Protein AF-A0A969I7B4-F1 (afdb_monomer)

Foldseek 3Di:
DDDDDDDPDPDPVRVVLVVVLVVVLVVCCVVQPPNPDDDDDDLCCLQCVVVVVVSCVVVVHADAEEAEAEQLVQQLVVCCVPPVDDSQVSLLVSLVSLLSNLVSPLPGQYAYDYPLCCLVPVPVLVVVGCVSSVHDDPDDCVRCVVVSVVVSDPVVRPDDDDLVRLVPDPVRDPLSNLLSVLSVVCNVPVPPPVSVVSSVVSVVVCVVCVVVCVVVVVVVVVVVVVVVVVVVVVVVVVVVVVVVVVVVVVVVVVVVVVVVVVVVVVVVVVVVVVVVVVVVVVVVVVVVVVVVVVVVVVVVVVVVVVVVVVVVVVPDDDDDDDDDDDDDDDD

pLDDT: mean 85.65, std 17.13, range [31.3, 98.69]

Secondary structure (DSSP, 8-state):
-----------HHHHHHHHHHHHHHHHHHHHSTT-SS-----TTHHHHHHHHHHHHHHTT----EEEEE--HHHHHHHHHHHH---HHHHHHHHHHHHHHHHHHHTTSSEEEEEHHHHHHHHHHHHHHHHHHTTPPPSS-HHHHHHHHHHHS-GGG-S----HHHHHT-TTS-HHHHHHHHHHHHHHH-TT-HHHHHHHHHHHHHHHHHHHHHHHHHHHHHHHHHHHHHHHHHHHHHHHHHHHHHHHHHHHHHHHHHHHHHHHHHHHHHHHHHHHHHHHHHHHHHHHHHHHHHHHHHHHHHHHHHHHHHHHHHTT----------------

Solvent-accessible surface area (backbone atoms only — not comparable to full-atom values): 19298 Å² total; per-residue (Å²): 142,81,87,84,79,85,85,91,75,71,52,79,66,49,57,52,50,56,51,52,53,49,55,52,50,54,46,50,53,70,77,46,66,93,55,93,74,85,86,89,84,59,95,63,46,37,74,40,41,70,60,51,60,48,55,36,48,78,71,72,44,85,79,64,44,75,48,78,42,66,59,64,66,37,52,25,53,57,41,28,74,72,70,69,44,57,51,69,60,44,46,52,50,52,41,52,42,51,49,38,33,54,64,68,38,70,94,47,44,42,28,50,44,49,50,68,50,46,72,74,50,39,64,68,52,51,52,55,34,25,62,53,37,71,46,80,72,94,60,59,67,79,82,43,41,65,64,49,55,69,64,66,46,73,79,81,52,87,56,81,71,50,74,66,57,56,71,69,41,82,90,51,59,67,65,47,50,50,42,53,50,27,52,54,48,34,44,75,39,81,82,41,62,68,35,50,51,52,44,50,54,47,46,53,54,48,61,68,49,42,62,64,52,50,54,55,50,48,52,52,52,52,49,52,50,50,52,51,52,51,52,51,50,51,51,52,52,50,54,53,49,51,56,51,49,54,53,51,53,53,51,52,53,53,51,51,54,52,51,53,53,50,52,52,51,52,51,52,50,51,54,55,48,51,54,51,49,54,52,49,51,50,48,52,53,51,51,51,50,50,55,49,52,51,52,52,49,52,52,50,53,51,51,50,52,49,52,53,52,52,56,56,67,74,67,70,83,90,83,84,90,86,90,82,87,90,83,83,91,82,134

Mean predicted aligned error: 13.93 Å

Sequence (331 aa):
MERLAESRHGGPACSRAHGFTRELSDLIDADYPESSLFVLKEPRLCRLVPFYAQLLREKGIEARYLLAIRNPLAVIHSLSDRDGIWPGRVALLWLRHALDSEYATRNASRAIVSFEQVLHDWRPVMQRAGARISLRWPRPFDDAAADITAFLTGEMQHFAPSRRELAARDDVPAWVRQAYRALLDLEINPDDDAAIATLDAIRGAFDAASPMFADALQREVDTRRAELAAARADVAAKATRIKQLDVDVAGLGSEIAKRDASIGGLKAEIAARDEKLAFGEGTIKGLTAQVTAQREEIAHLAAELTRMRDGLSGTAPNYAQTSRAVAADGT

Radius of gyration: 59.22 Å; Cα contacts (8 Å, |Δi|>4): 173; chains: 1; bounding box: 135×62×171 Å

Structure (mmCIF, N/CA/C/O backbone):
data_AF-A0A969I7B4-F1
#
_entry.id   AF-A0A969I7B4-F1
#
loop_
_atom_site.group_PDB
_atom_site.id
_atom_site.type_symbol
_atom_site.label_atom_id
_atom_site.label_alt_id
_atom_site.label_comp_id
_atom_site.label_asym_id
_atom_site.label_entity_id
_atom_site.label_seq_id
_atom_site.pdbx_PDB_ins_code
_atom_site.Cartn_x
_atom_site.Cartn_y
_atom_site.Cartn_z
_atom_site.occupancy
_atom_site.B_iso_or_equiv
_atom_site.auth_seq_id
_atom_site.auth_comp_id
_atom_site.auth_asym_id
_atom_site.auth_atom_id
_atom_site.pdbx_PDB_model_num
ATOM 1 N N . MET A 1 1 ? -28.709 -25.168 -43.468 1.00 34.69 1 MET A N 1
ATOM 2 C CA . MET A 1 1 ? -29.033 -26.378 -42.686 1.00 34.69 1 MET A CA 1
ATOM 3 C C . MET A 1 1 ? -27.686 -27.039 -42.474 1.00 34.69 1 MET A C 1
ATOM 5 O O . MET A 1 1 ? -27.143 -27.536 -43.437 1.00 34.69 1 MET A O 1
ATOM 9 N N . GLU A 1 2 ? -26.959 -26.778 -41.400 1.00 32.59 2 GLU A N 1
ATOM 10 C CA . GLU A 1 2 ? -27.315 -27.067 -40.015 1.00 32.59 2 GLU A CA 1
ATOM 11 C C . GLU A 1 2 ? -26.452 -26.184 -39.098 1.00 32.59 2 GLU A C 1
ATOM 13 O O . GLU A 1 2 ? -25.292 -25.904 -39.393 1.00 32.59 2 GLU A O 1
ATOM 18 N N . ARG A 1 3 ? -27.069 -25.655 -38.041 1.00 34.34 3 ARG A N 1
ATOM 19 C CA . ARG A 1 3 ? -26.438 -24.779 -37.053 1.00 34.34 3 ARG A CA 1
ATOM 20 C C . ARG A 1 3 ? -25.726 -25.662 -36.035 1.00 34.34 3 ARG A C 1
ATOM 22 O O . ARG A 1 3 ? -26.366 -26.552 -35.490 1.00 34.34 3 ARG A O 1
ATOM 29 N N . LEU A 1 4 ? -24.490 -25.328 -35.685 1.00 31.30 4 LEU A N 1
ATOM 30 C CA . LEU A 1 4 ? -23.948 -25.642 -34.366 1.00 31.30 4 LEU A CA 1
ATOM 31 C C . LEU A 1 4 ? -23.591 -24.322 -33.692 1.00 31.30 4 LEU A C 1
ATOM 33 O O . LEU A 1 4 ? -22.555 -23.707 -33.930 1.00 31.30 4 LEU A O 1
ATOM 37 N N . ALA A 1 5 ? -24.577 -23.851 -32.936 1.00 36.00 5 ALA A N 1
ATOM 38 C CA . ALA A 1 5 ? -24.398 -22.926 -31.839 1.00 36.00 5 ALA A CA 1
ATOM 39 C C . ALA A 1 5 ? -23.847 -23.691 -30.621 1.00 36.00 5 ALA A C 1
ATOM 41 O O . ALA A 1 5 ? -23.957 -24.912 -30.573 1.00 36.00 5 ALA A O 1
ATOM 42 N N . GLU A 1 6 ? -23.366 -22.919 -29.640 1.00 34.22 6 GLU A N 1
ATOM 43 C CA . GLU A 1 6 ? -22.798 -23.300 -28.331 1.00 34.22 6 GLU A CA 1
ATOM 44 C C . GLU A 1 6 ? -21.264 -23.432 -28.359 1.00 34.22 6 GLU A C 1
ATOM 46 O O . GLU A 1 6 ? -20.689 -24.201 -29.108 1.00 34.22 6 GLU A O 1
ATOM 51 N N . SER A 1 7 ? -20.510 -22.610 -27.626 1.00 31.88 7 SER A N 1
ATOM 52 C CA . SER A 1 7 ? -20.671 -22.351 -26.194 1.00 31.88 7 SER A CA 1
ATOM 53 C C . SER A 1 7 ? -20.585 -20.861 -25.833 1.00 31.88 7 SER A C 1
ATOM 55 O O . SER A 1 7 ? -19.538 -20.222 -25.912 1.00 31.88 7 SER A O 1
ATOM 57 N N . ARG A 1 8 ? -21.717 -20.311 -25.374 1.00 41.25 8 ARG A N 1
ATOM 58 C CA . ARG A 1 8 ? -21.792 -19.075 -24.585 1.00 41.25 8 ARG A CA 1
ATOM 59 C C . ARG A 1 8 ? -21.766 -19.445 -23.105 1.00 41.25 8 ARG A C 1
ATOM 61 O O . ARG A 1 8 ? -22.818 -19.441 -22.484 1.00 41.25 8 ARG A O 1
ATOM 68 N N . HIS A 1 9 ? -20.618 -19.791 -22.536 1.00 39.47 9 HIS A N 1
ATOM 69 C CA . HIS A 1 9 ? -20.464 -19.935 -21.079 1.00 39.47 9 HIS A CA 1
ATOM 70 C C . HIS A 1 9 ? -19.217 -19.173 -20.602 1.00 39.47 9 HIS A C 1
ATOM 72 O O . HIS A 1 9 ? -18.274 -19.732 -20.053 1.00 39.47 9 HIS A O 1
ATOM 78 N N . GLY A 1 10 ? -19.212 -17.854 -20.815 1.00 37.97 10 GLY A N 1
ATOM 79 C CA . GLY A 1 10 ? -18.347 -16.954 -20.056 1.00 37.97 10 GLY A CA 1
ATOM 80 C C . GLY A 1 10 ? -18.975 -16.723 -18.683 1.00 37.97 10 GLY A C 1
ATOM 81 O O . GLY A 1 10 ? -20.004 -16.061 -18.594 1.00 37.97 10 GLY A O 1
ATOM 82 N N . GLY A 1 11 ? -18.389 -17.284 -17.622 1.00 33.88 11 GLY A N 1
ATOM 83 C CA . GLY A 1 11 ? -18.846 -17.057 -16.245 1.00 33.88 11 GLY A CA 1
ATOM 84 C C . GLY A 1 11 ? -18.837 -15.568 -15.839 1.00 33.88 11 GLY A C 1
ATOM 85 O O . GLY A 1 11 ? -18.305 -14.728 -16.568 1.00 33.88 11 GLY A O 1
ATOM 86 N N . PRO A 1 12 ? -19.363 -15.205 -14.654 1.00 43.47 12 PRO A N 1
ATOM 87 C CA . PRO A 1 12 ? -19.501 -13.808 -14.211 1.00 43.47 12 PRO A CA 1
ATOM 88 C C . PRO A 1 12 ? -18.177 -13.020 -14.129 1.00 43.47 12 PRO A C 1
ATOM 90 O O . PRO A 1 12 ? -18.180 -11.792 -14.188 1.00 43.47 12 PRO A O 1
ATOM 93 N N . ALA A 1 13 ? -17.032 -13.703 -14.033 1.00 46.94 13 ALA A N 1
ATOM 94 C CA . ALA A 1 13 ? -15.711 -13.078 -14.132 1.00 46.94 13 ALA A CA 1
ATOM 95 C C . ALA A 1 13 ? -15.372 -12.633 -15.569 1.00 46.94 13 ALA A C 1
ATOM 97 O O . ALA A 1 13 ? -14.756 -11.589 -15.764 1.00 46.94 13 ALA A O 1
ATOM 98 N N . CYS A 1 14 ? -15.822 -13.391 -16.573 1.00 50.72 14 CYS A N 1
ATOM 99 C CA . CYS A 1 14 ? -15.595 -13.114 -17.986 1.00 50.72 14 CYS A CA 1
ATOM 100 C C . CYS A 1 14 ? -16.406 -11.887 -18.433 1.00 50.72 14 CYS A C 1
ATOM 102 O O . CYS A 1 14 ? -15.850 -10.983 -19.043 1.00 50.72 14 CYS A O 1
ATOM 104 N N . SER A 1 15 ? -17.684 -11.770 -18.053 1.00 55.47 15 SER A N 1
ATOM 105 C CA . SER A 1 15 ? -18.505 -10.596 -18.400 1.00 55.47 15 SER A CA 1
ATOM 106 C C . SER A 1 15 ? -18.011 -9.297 -17.750 1.00 55.47 15 SER A C 1
ATOM 108 O O . SER A 1 15 ? -18.007 -8.252 -18.399 1.00 55.47 15 SER A O 1
ATOM 110 N N . ARG A 1 16 ? -17.531 -9.356 -16.500 1.00 59.53 16 ARG A N 1
ATOM 111 C CA . ARG A 1 16 ? -16.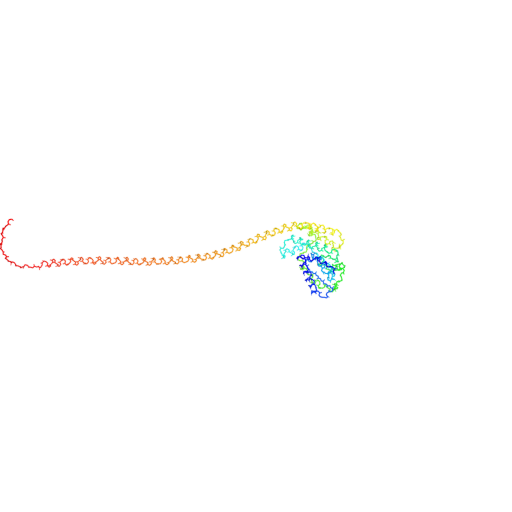943 -8.196 -15.809 1.00 59.53 16 ARG A CA 1
ATOM 112 C C . ARG A 1 16 ? -15.600 -7.770 -16.398 1.00 59.53 16 ARG A C 1
ATOM 114 O O . ARG A 1 16 ? -15.383 -6.575 -16.559 1.00 59.53 16 ARG A O 1
ATOM 121 N N . ALA A 1 17 ? -14.727 -8.719 -16.742 1.00 61.22 17 ALA A N 1
ATOM 122 C CA . ALA A 1 17 ? -13.444 -8.419 -17.380 1.00 61.22 17 ALA A CA 1
ATOM 123 C C . ALA A 1 17 ? -13.634 -7.696 -18.724 1.00 61.22 17 ALA A C 1
ATOM 125 O O . ALA A 1 17 ? -13.011 -6.665 -18.949 1.00 61.22 17 ALA A O 1
ATOM 126 N N . HIS A 1 18 ? -14.570 -8.163 -19.561 1.00 63.47 18 HIS A N 1
ATOM 127 C CA . HIS A 1 18 ? -14.916 -7.488 -20.818 1.00 63.47 18 HIS A CA 1
ATOM 128 C C . HIS A 1 18 ? -15.506 -6.082 -20.606 1.00 63.47 18 HIS A C 1
ATOM 130 O O . HIS A 1 18 ? -15.285 -5.198 -21.432 1.00 63.47 18 HIS A O 1
ATOM 136 N N . GLY A 1 19 ? -16.245 -5.867 -19.510 1.00 70.75 19 GLY A N 1
ATOM 137 C CA . GLY A 1 19 ? -16.736 -4.542 -19.119 1.00 70.75 19 GLY A CA 1
ATOM 138 C C . GLY A 1 19 ? -15.596 -3.559 -18.844 1.00 70.75 19 GLY A C 1
ATOM 139 O O . GLY A 1 19 ? -15.579 -2.476 -19.422 1.00 70.75 19 GLY A O 1
ATOM 140 N N . PHE A 1 20 ? -14.602 -3.973 -18.052 1.00 79.75 20 PHE A N 1
ATOM 141 C CA . PHE A 1 20 ? -13.431 -3.143 -17.745 1.00 79.75 20 PHE A CA 1
ATOM 142 C C . PHE A 1 20 ? -12.542 -2.877 -18.964 1.00 79.75 20 PHE A C 1
ATOM 144 O O . PHE A 1 20 ? -12.026 -1.773 -19.102 1.00 79.75 20 PHE A O 1
ATOM 151 N N . THR A 1 21 ? -12.372 -3.849 -19.869 1.00 83.25 21 THR A N 1
ATOM 152 C CA . THR A 1 21 ? -11.616 -3.639 -21.117 1.00 83.25 21 THR A CA 1
ATOM 153 C C . THR A 1 21 ? -12.231 -2.524 -21.961 1.00 83.25 21 THR A C 1
ATOM 155 O O . THR A 1 21 ? -11.503 -1.681 -22.478 1.00 83.25 21 THR A O 1
ATOM 158 N N . ARG A 1 22 ? -13.567 -2.489 -22.078 1.00 85.50 22 ARG A N 1
ATOM 159 C CA . ARG A 1 22 ? -14.267 -1.448 -22.841 1.00 85.50 22 ARG A CA 1
ATOM 160 C C . ARG A 1 22 ? -14.126 -0.079 -22.185 1.00 85.50 22 ARG A C 1
ATOM 162 O O . ARG A 1 22 ? -13.714 0.856 -22.850 1.00 85.50 22 ARG A O 1
ATOM 169 N N . GLU A 1 23 ? -14.394 0.005 -20.885 1.00 89.12 23 GLU A N 1
ATOM 170 C CA . GLU A 1 23 ? -14.287 1.258 -20.130 1.00 89.12 23 GLU A CA 1
ATOM 171 C C . GLU A 1 23 ? -12.872 1.854 -20.209 1.00 89.12 23 GLU A C 1
ATOM 173 O O . GLU A 1 23 ? -12.711 3.045 -20.455 1.00 89.12 23 GLU A O 1
ATOM 178 N N . LEU A 1 24 ? -11.835 1.020 -20.079 1.00 88.12 24 LEU A N 1
ATOM 179 C CA . LEU A 1 24 ? -10.448 1.468 -20.212 1.00 88.12 24 LEU A CA 1
ATOM 180 C C . LEU A 1 24 ? -10.075 1.833 -21.651 1.00 88.12 24 LEU A C 1
ATOM 182 O O . LEU A 1 24 ? -9.289 2.755 -21.847 1.00 88.12 24 LEU A O 1
ATOM 186 N N . SER A 1 25 ? -10.619 1.138 -22.655 1.00 88.81 25 SER A N 1
ATOM 187 C CA . SER A 1 25 ? -10.450 1.535 -24.057 1.00 88.81 25 SER A CA 1
ATOM 188 C C . SER A 1 25 ? -11.038 2.921 -24.308 1.00 88.81 25 SER A C 1
ATOM 190 O O . SER A 1 25 ? -10.350 3.762 -24.881 1.00 88.81 25 SER A O 1
ATOM 192 N N . ASP A 1 26 ? -12.274 3.149 -23.861 1.00 91.56 26 ASP A N 1
ATOM 193 C CA . ASP A 1 26 ? -12.982 4.418 -24.041 1.00 91.56 26 ASP A CA 1
ATOM 194 C C . ASP A 1 26 ? -12.250 5.555 -23.311 1.00 91.56 26 ASP A C 1
ATOM 196 O O . ASP A 1 26 ? -12.130 6.658 -23.840 1.00 91.56 26 ASP A O 1
ATOM 200 N N . LEU A 1 27 ? -11.690 5.274 -22.127 1.00 92.19 27 LEU A N 1
ATOM 201 C CA . LEU A 1 27 ? -10.874 6.230 -21.382 1.00 92.19 27 LEU A CA 1
ATOM 202 C C . LEU A 1 27 ? -9.581 6.592 -22.123 1.00 92.19 27 LEU A C 1
ATOM 204 O O . LEU A 1 27 ? -9.233 7.764 -22.191 1.00 92.19 27 LEU A O 1
ATOM 208 N N . ILE A 1 28 ? -8.883 5.614 -22.711 1.00 91.38 28 ILE A N 1
ATOM 209 C CA . ILE A 1 28 ? -7.675 5.885 -23.508 1.00 91.38 28 ILE A CA 1
ATOM 210 C C . ILE A 1 28 ? -8.007 6.795 -24.698 1.00 91.38 28 ILE A C 1
ATOM 212 O O . ILE A 1 28 ? -7.254 7.728 -24.968 1.00 91.38 28 ILE A O 1
ATOM 216 N N . ASP A 1 29 ? -9.127 6.551 -25.383 1.00 91.19 29 ASP A N 1
ATOM 217 C CA . ASP A 1 29 ? -9.548 7.372 -26.524 1.00 91.19 29 ASP A CA 1
ATOM 218 C C . ASP A 1 29 ? -9.943 8.795 -26.096 1.00 91.19 29 ASP A C 1
ATOM 220 O O . ASP A 1 29 ? -9.653 9.760 -26.804 1.00 91.19 29 ASP A O 1
ATOM 224 N N . ALA A 1 30 ? -10.581 8.933 -24.931 1.00 93.38 30 ALA A N 1
ATOM 225 C CA . ALA A 1 30 ? -10.995 10.220 -24.383 1.00 93.38 30 ALA A CA 1
ATOM 226 C C . ALA A 1 30 ? -9.823 11.055 -23.839 1.00 93.38 30 ALA A C 1
ATOM 228 O O . ALA A 1 30 ? -9.805 12.271 -24.034 1.00 93.38 30 ALA A O 1
ATOM 229 N N . ASP A 1 31 ? -8.857 10.420 -23.170 1.00 92.94 31 ASP A N 1
ATOM 230 C CA . ASP A 1 31 ? -7.735 11.101 -22.509 1.00 92.94 31 ASP A CA 1
ATOM 231 C C . ASP A 1 31 ? -6.598 11.449 -23.481 1.00 92.94 31 ASP A C 1
ATOM 233 O O . ASP A 1 31 ? -5.861 12.413 -23.255 1.00 92.94 31 ASP A O 1
ATOM 237 N N . TYR A 1 32 ? -6.450 10.685 -24.570 1.00 92.25 32 TYR A N 1
ATOM 238 C CA . TYR A 1 32 ? -5.359 10.843 -25.537 1.00 92.25 32 TYR A CA 1
ATOM 239 C C . TYR A 1 32 ? -5.846 10.983 -26.990 1.00 92.25 32 TYR A C 1
ATOM 241 O O . TYR A 1 32 ? -5.324 10.297 -27.879 1.00 92.25 32 TYR A O 1
ATOM 249 N N . PRO A 1 33 ? -6.804 11.886 -27.281 1.00 86.75 33 PRO A N 1
ATOM 250 C CA . PRO A 1 33 ? -7.313 12.059 -28.634 1.00 86.75 33 PRO A CA 1
ATOM 251 C C . PRO A 1 33 ? -6.180 12.517 -29.559 1.00 86.75 33 PRO A C 1
ATOM 253 O O . PRO A 1 33 ? -5.417 13.423 -29.215 1.00 86.75 33 PRO A O 1
ATOM 256 N N . GLU A 1 34 ? -6.050 11.873 -30.723 1.00 85.06 34 GLU A N 1
ATOM 257 C CA . GLU A 1 34 ? -5.072 12.219 -31.774 1.00 85.06 34 GLU A CA 1
ATOM 258 C C . GLU A 1 34 ? -3.591 12.233 -31.316 1.00 85.06 34 GLU A C 1
ATOM 260 O O . GLU A 1 34 ? -2.713 12.753 -32.008 1.00 85.06 34 GLU A O 1
ATOM 265 N N . SER A 1 35 ? -3.275 11.665 -30.146 1.00 89.12 35 SER A N 1
ATOM 266 C CA . SER A 1 35 ? -1.918 11.679 -29.594 1.00 89.12 35 SER A CA 1
ATOM 267 C C . SER A 1 35 ? -1.056 10.583 -30.222 1.00 89.12 35 SER A C 1
ATOM 269 O O . SER A 1 35 ? -1.299 9.395 -30.030 1.00 89.12 35 SER A O 1
ATOM 271 N N . SER A 1 36 ? 0.012 10.969 -30.922 1.00 88.56 36 SER A N 1
ATOM 272 C CA . SER A 1 36 ? 0.977 10.026 -31.516 1.00 88.56 36 SER A CA 1
ATOM 273 C C . SER A 1 36 ? 1.935 9.393 -30.497 1.00 88.56 36 SER A C 1
ATOM 275 O O . SER A 1 36 ? 2.592 8.395 -30.793 1.00 88.56 36 SER A O 1
ATOM 277 N N . LEU A 1 37 ? 2.022 9.973 -29.298 1.00 92.50 37 LEU A N 1
ATOM 278 C CA . LEU A 1 37 ? 2.793 9.478 -28.164 1.00 92.50 37 LEU A CA 1
ATOM 279 C C . LEU A 1 37 ? 2.140 9.963 -26.868 1.00 92.50 37 LEU A C 1
ATOM 281 O O . LEU A 1 37 ? 1.928 11.161 -26.693 1.00 92.50 37 LEU A O 1
ATOM 285 N N . PHE A 1 38 ? 1.893 9.048 -25.936 1.00 94.12 38 PHE A N 1
ATOM 286 C CA . PHE A 1 38 ? 1.417 9.379 -24.596 1.00 94.12 38 PHE A CA 1
ATOM 287 C C . PHE A 1 38 ? 2.100 8.513 -23.537 1.00 94.12 38 PHE A C 1
ATOM 289 O O . PHE A 1 38 ? 2.692 7.474 -23.835 1.00 94.12 38 PHE A O 1
ATOM 296 N N . VAL A 1 39 ? 2.031 8.960 -22.282 1.00 93.44 39 VAL A N 1
ATOM 297 C CA . VAL A 1 39 ? 2.589 8.243 -21.133 1.00 93.44 39 VAL A CA 1
ATOM 298 C C . VAL A 1 39 ? 1.451 7.800 -20.234 1.00 93.44 39 VAL A C 1
ATOM 300 O O . VAL A 1 39 ? 0.768 8.626 -19.631 1.00 93.44 39 VAL A O 1
ATOM 303 N N . LEU A 1 40 ? 1.298 6.486 -20.098 1.00 92.88 40 LEU A N 1
ATOM 304 C CA . LEU A 1 40 ? 0.403 5.896 -19.117 1.00 92.88 40 LEU A CA 1
ATOM 305 C C . LEU A 1 40 ? 1.196 5.566 -17.850 1.00 92.88 40 LEU A C 1
ATOM 307 O O . LEU A 1 40 ? 2.046 4.673 -17.849 1.00 92.88 40 LEU A O 1
ATOM 311 N N . LYS A 1 41 ? 0.915 6.282 -16.758 1.00 90.81 41 LYS A N 1
ATOM 312 C CA . LYS A 1 41 ? 1.546 6.035 -15.460 1.00 90.81 41 LYS A CA 1
ATOM 313 C C . LYS A 1 41 ? 0.496 5.820 -14.383 1.00 90.81 41 LYS A C 1
ATOM 315 O O . LYS A 1 41 ? -0.206 6.739 -13.982 1.00 90.81 41 LYS A O 1
ATOM 320 N N . GLU A 1 42 ? 0.496 4.623 -13.813 1.00 86.69 42 GLU A N 1
ATOM 321 C CA . GLU A 1 42 ? -0.199 4.301 -12.571 1.00 86.69 42 GLU A CA 1
ATOM 322 C C . GLU A 1 42 ? 0.660 3.273 -11.801 1.00 86.69 42 GLU A C 1
ATOM 324 O O . GLU A 1 42 ? 1.186 2.340 -12.416 1.00 86.69 42 GLU A O 1
ATOM 329 N N . PRO A 1 43 ? 0.901 3.451 -10.483 1.00 80.81 43 PRO A N 1
ATOM 330 C CA . PRO A 1 43 ? 1.838 2.610 -9.727 1.00 80.81 43 PRO A CA 1
ATOM 331 C C . PRO A 1 43 ? 1.598 1.095 -9.800 1.00 80.81 43 PRO A C 1
ATOM 333 O O . PRO A 1 43 ? 2.538 0.327 -9.619 1.00 80.81 43 PRO A O 1
ATOM 336 N N . ARG A 1 44 ? 0.365 0.646 -10.052 1.00 85.56 44 ARG A N 1
ATOM 337 C CA . ARG A 1 44 ? -0.051 -0.762 -10.102 1.00 85.56 44 ARG A CA 1
ATOM 338 C C . ARG A 1 44 ? -0.011 -1.345 -11.516 1.00 85.56 44 ARG A C 1
ATOM 340 O O . ARG A 1 44 ? -0.144 -2.563 -11.632 1.00 85.56 44 ARG A O 1
ATOM 347 N N . LEU A 1 45 ? 0.257 -0.551 -12.564 1.00 88.62 45 LEU A N 1
ATOM 348 C CA . LEU A 1 45 ? 0.438 -1.061 -13.938 1.00 88.62 45 LEU A CA 1
ATOM 349 C C . LEU A 1 45 ? 1.486 -2.164 -14.014 1.00 88.62 45 LEU A C 1
ATOM 351 O O . LEU A 1 45 ? 1.295 -3.124 -14.749 1.00 88.62 45 LEU A O 1
ATOM 355 N N . CYS A 1 46 ? 2.539 -2.079 -13.200 1.00 89.12 46 CYS A N 1
ATOM 356 C CA . CYS A 1 46 ? 3.564 -3.116 -13.071 1.00 89.12 46 CYS A CA 1
ATOM 357 C C . CYS A 1 46 ? 2.997 -4.526 -12.819 1.00 89.12 46 CYS A C 1
ATOM 359 O O . CYS A 1 46 ? 3.631 -5.499 -13.204 1.00 89.12 46 CYS A O 1
ATOM 361 N N . ARG A 1 47 ? 1.805 -4.650 -12.218 1.00 90.38 47 ARG A N 1
ATOM 362 C CA . ARG A 1 47 ? 1.121 -5.932 -11.969 1.00 90.38 47 ARG A CA 1
ATOM 363 C C . ARG A 1 47 ? 0.072 -6.284 -13.018 1.00 90.38 47 ARG A C 1
ATOM 365 O O . ARG A 1 47 ? -0.399 -7.415 -13.060 1.00 90.38 47 ARG A O 1
ATOM 372 N N . LEU A 1 48 ? -0.321 -5.310 -13.830 1.00 91.50 48 LEU A N 1
ATOM 373 C CA . LEU A 1 48 ? -1.373 -5.423 -14.836 1.00 91.50 48 LEU A CA 1
ATOM 374 C C . LEU A 1 48 ? -0.812 -5.365 -16.262 1.00 91.50 48 LEU A C 1
ATOM 376 O O . LEU A 1 48 ? -1.588 -5.283 -17.211 1.00 91.50 48 LEU A O 1
ATOM 380 N N . VAL A 1 49 ? 0.516 -5.444 -16.421 1.00 93.06 49 VAL A N 1
ATOM 381 C CA . VAL A 1 49 ? 1.192 -5.395 -17.725 1.00 93.06 49 VAL A CA 1
ATOM 382 C C . VAL A 1 49 ? 0.561 -6.358 -18.733 1.00 93.06 49 VAL A C 1
ATOM 384 O O . VAL A 1 49 ? 0.222 -5.877 -19.808 1.00 93.06 49 VAL A O 1
ATOM 387 N N . PRO A 1 50 ? 0.307 -7.654 -18.437 1.00 90.94 50 PRO A N 1
ATOM 388 C CA . PRO A 1 50 ? -0.274 -8.553 -19.438 1.00 90.94 50 PRO A CA 1
ATOM 389 C C . PRO A 1 50 ? -1.642 -8.085 -19.954 1.00 90.94 50 PRO A C 1
ATOM 391 O O . PRO A 1 50 ? -1.908 -8.161 -21.150 1.00 90.94 50 PRO A O 1
ATOM 394 N N . PHE A 1 51 ? -2.481 -7.549 -19.063 1.00 90.88 51 PHE A N 1
ATOM 395 C CA . PHE A 1 51 ? -3.804 -7.033 -19.408 1.00 90.88 51 PHE A CA 1
ATOM 396 C C . PHE A 1 51 ? -3.708 -5.765 -20.271 1.00 90.88 51 PHE A C 1
ATOM 398 O O . PHE A 1 51 ? -4.297 -5.706 -21.348 1.00 90.88 51 PHE A O 1
ATOM 405 N N . TYR A 1 52 ? -2.911 -4.776 -19.852 1.00 92.12 52 TYR A N 1
ATOM 406 C CA . TYR A 1 52 ? -2.734 -3.538 -20.620 1.00 92.12 52 TYR A CA 1
ATOM 407 C C . TYR A 1 52 ? -2.016 -3.781 -21.951 1.00 92.12 52 TYR A C 1
ATOM 409 O O . TYR A 1 52 ? -2.383 -3.192 -22.960 1.00 92.12 52 TYR A O 1
ATOM 417 N N . ALA A 1 53 ? -1.037 -4.684 -21.992 1.00 92.06 53 ALA A N 1
ATOM 418 C CA . ALA A 1 53 ? -0.342 -5.064 -23.218 1.00 92.06 53 ALA A CA 1
ATOM 419 C C . ALA A 1 53 ? -1.272 -5.739 -24.234 1.00 92.06 53 ALA A C 1
ATOM 421 O O . ALA A 1 53 ? -1.024 -5.677 -25.438 1.00 92.06 53 ALA A O 1
ATOM 422 N N . GLN A 1 54 ? -2.313 -6.434 -23.772 1.00 90.94 54 GLN A N 1
ATOM 423 C CA . GLN A 1 54 ? -3.354 -6.957 -24.649 1.00 90.94 54 GLN A CA 1
ATOM 424 C C . GLN A 1 54 ? -4.261 -5.822 -25.141 1.00 90.94 54 GLN A C 1
ATOM 426 O O . GLN A 1 54 ? -4.372 -5.638 -26.350 1.00 90.94 54 GLN A O 1
ATOM 431 N N . LEU A 1 55 ? -4.822 -5.026 -24.224 1.00 92.44 55 LEU A N 1
ATOM 432 C CA . LEU A 1 55 ? -5.705 -3.897 -24.541 1.00 92.44 55 LEU A CA 1
ATOM 433 C C . LEU A 1 55 ? -5.069 -2.922 -25.547 1.00 92.44 55 LEU A C 1
ATOM 435 O O . LEU A 1 55 ? -5.670 -2.591 -26.563 1.00 92.44 55 LEU A O 1
ATOM 439 N N . LEU A 1 56 ? -3.833 -2.483 -25.296 1.00 93.00 56 LEU A N 1
ATOM 440 C CA . LEU A 1 56 ? -3.130 -1.536 -26.167 1.00 93.00 56 LEU A CA 1
ATOM 441 C C . LEU A 1 56 ? -2.887 -2.125 -27.561 1.00 93.00 56 LEU A C 1
ATOM 443 O O . LEU A 1 56 ? -3.086 -1.442 -28.561 1.00 93.00 56 LEU A O 1
ATOM 447 N N . ARG A 1 57 ? -2.545 -3.414 -27.643 1.00 92.56 57 ARG A N 1
ATOM 448 C CA . ARG A 1 57 ? -2.343 -4.114 -28.918 1.00 92.56 57 ARG A CA 1
ATOM 449 C C . ARG A 1 57 ? -3.633 -4.238 -29.723 1.00 92.56 57 ARG A C 1
ATOM 451 O O . ARG A 1 57 ? -3.594 -4.055 -30.933 1.00 92.56 57 ARG A O 1
ATOM 458 N N . GLU A 1 58 ? -4.760 -4.516 -29.068 1.00 92.62 58 GLU A N 1
ATOM 459 C CA . GLU A 1 58 ? -6.087 -4.544 -29.704 1.00 92.62 58 GLU A CA 1
ATOM 460 C C . GLU A 1 58 ? -6.469 -3.170 -30.279 1.00 92.62 58 GLU A C 1
ATOM 462 O O . GLU A 1 58 ? -7.126 -3.101 -31.316 1.00 92.62 58 GLU A O 1
ATOM 467 N N . LYS A 1 59 ? -5.986 -2.083 -29.665 1.00 91.31 59 LYS A N 1
ATOM 468 C CA . LYS A 1 59 ? -6.128 -0.708 -30.170 1.00 91.31 59 LYS A CA 1
ATOM 469 C C . LYS A 1 59 ? -5.075 -0.308 -31.213 1.00 91.31 59 LYS A C 1
ATOM 471 O O . LYS A 1 59 ? -5.089 0.827 -31.676 1.00 91.31 59 LYS A O 1
ATOM 476 N N . GLY A 1 60 ? -4.147 -1.197 -31.574 1.00 92.44 60 GLY A N 1
ATOM 477 C CA . GLY A 1 60 ? -3.041 -0.877 -32.483 1.00 92.44 60 GLY A CA 1
ATOM 478 C C . GLY A 1 60 ? -1.988 0.065 -31.885 1.00 92.44 60 GLY A C 1
ATOM 479 O O . GLY A 1 60 ? -1.211 0.660 -32.626 1.00 92.44 60 GLY A O 1
ATOM 480 N N . ILE A 1 61 ? -1.948 0.203 -30.558 1.00 93.88 61 ILE A N 1
ATOM 481 C CA . ILE A 1 61 ? -0.993 1.045 -29.834 1.00 93.88 61 ILE A CA 1
ATOM 482 C C . ILE A 1 61 ? 0.220 0.198 -29.438 1.00 93.88 61 ILE A C 1
ATOM 484 O O . ILE A 1 61 ? 0.103 -0.814 -28.741 1.00 93.88 61 ILE A O 1
ATOM 488 N N . GLU A 1 62 ? 1.409 0.627 -29.855 1.00 93.88 62 GLU A N 1
ATOM 489 C CA . GLU A 1 62 ? 2.663 -0.026 -29.487 1.00 93.88 62 GLU A CA 1
ATOM 490 C C . GLU A 1 62 ? 3.103 0.391 -28.073 1.00 93.88 62 GLU A C 1
ATOM 492 O O . GLU A 1 62 ? 3.471 1.540 -27.826 1.00 93.88 62 GLU A O 1
ATOM 497 N N . ALA A 1 63 ? 3.096 -0.556 -27.133 1.00 94.94 63 ALA A N 1
ATOM 498 C CA . ALA A 1 63 ? 3.529 -0.309 -25.761 1.00 94.94 63 ALA A CA 1
ATOM 499 C C . ALA A 1 63 ? 5.059 -0.393 -25.614 1.00 94.94 63 ALA A C 1
ATOM 501 O O . ALA A 1 63 ? 5.682 -1.386 -25.995 1.00 94.94 63 ALA A O 1
ATOM 502 N N . ARG A 1 64 ? 5.647 0.626 -24.979 1.00 96.19 64 ARG A N 1
ATOM 503 C CA . ARG A 1 64 ? 7.068 0.703 -24.604 1.00 96.19 64 ARG A CA 1
ATOM 504 C C . ARG A 1 64 ? 7.173 0.914 -23.100 1.00 96.19 64 ARG A C 1
ATOM 506 O O . ARG A 1 64 ? 6.405 1.688 -22.532 1.00 96.19 64 ARG A O 1
ATOM 513 N N . TYR A 1 65 ? 8.104 0.226 -22.448 1.00 96.50 65 TYR A N 1
ATOM 514 C CA . TYR A 1 65 ? 8.131 0.132 -20.989 1.00 96.50 65 TYR A CA 1
ATOM 515 C C . TYR A 1 65 ? 9.342 0.842 -20.392 1.00 96.50 65 TYR A C 1
ATOM 517 O O . TYR A 1 65 ? 10.485 0.516 -20.700 1.00 96.50 65 TYR A O 1
ATOM 525 N N . LEU A 1 66 ? 9.093 1.774 -19.474 1.00 96.50 66 LEU A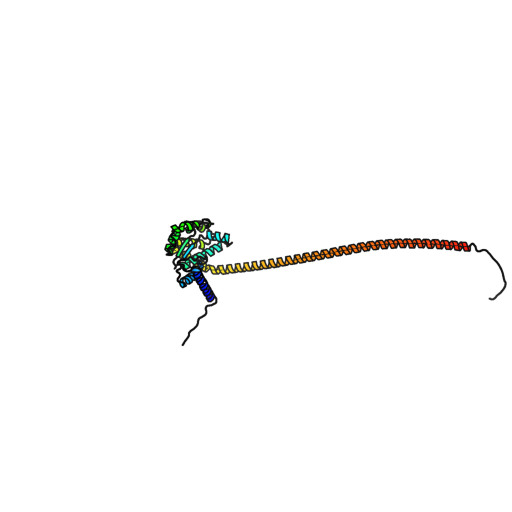 N 1
ATOM 526 C CA . LEU A 1 66 ? 10.124 2.384 -18.641 1.00 96.50 66 LEU A CA 1
ATOM 527 C C . LEU A 1 66 ? 9.908 1.952 -17.188 1.00 96.50 66 LEU A C 1
ATOM 529 O O . LEU A 1 66 ? 8.966 2.392 -16.530 1.00 96.50 66 LEU A O 1
ATOM 533 N N . LEU A 1 67 ? 10.765 1.062 -16.693 1.00 96.62 67 LEU A N 1
ATOM 534 C CA . LEU A 1 67 ? 10.695 0.532 -15.337 1.00 96.62 67 LEU A CA 1
ATOM 535 C C . LEU A 1 67 ? 11.556 1.410 -14.431 1.00 96.62 67 LEU A C 1
ATOM 537 O O . LEU A 1 67 ? 12.777 1.266 -14.383 1.00 96.62 67 LEU A O 1
ATOM 541 N N . ALA A 1 68 ? 10.908 2.324 -13.715 1.00 94.56 68 ALA A N 1
ATOM 542 C CA . ALA A 1 68 ? 11.563 3.139 -12.703 1.00 94.56 68 ALA A CA 1
ATOM 543 C C . ALA A 1 68 ? 11.683 2.353 -11.390 1.00 94.56 68 ALA A C 1
ATOM 545 O O . ALA A 1 68 ? 10.685 2.107 -10.708 1.00 94.56 68 ALA A O 1
ATOM 546 N N . ILE A 1 69 ? 12.906 1.968 -11.030 1.00 95.00 69 ILE A N 1
ATOM 547 C CA . ILE A 1 69 ? 13.216 1.314 -9.756 1.00 95.00 69 ILE A CA 1
ATOM 548 C C . ILE A 1 69 ? 13.769 2.339 -8.767 1.00 95.00 69 ILE A C 1
ATOM 550 O O . ILE A 1 69 ? 14.409 3.311 -9.150 1.00 95.00 69 ILE A O 1
ATOM 554 N N . ARG A 1 70 ? 13.531 2.130 -7.476 1.00 94.25 70 ARG A N 1
ATOM 555 C CA . ARG A 1 70 ? 14.052 2.979 -6.396 1.00 94.25 70 ARG A CA 1
ATOM 556 C C . ARG A 1 70 ? 14.584 2.096 -5.285 1.00 94.25 70 ARG A C 1
ATOM 558 O O . ARG A 1 70 ? 14.041 1.004 -5.081 1.00 94.25 70 ARG A O 1
ATOM 565 N N . ASN A 1 71 ? 15.589 2.575 -4.555 1.00 95.56 71 ASN A N 1
ATOM 566 C CA . ASN A 1 71 ? 16.141 1.870 -3.409 1.00 95.56 71 ASN A CA 1
ATOM 567 C C . ASN A 1 71 ? 15.015 1.463 -2.432 1.00 95.56 71 ASN A C 1
ATOM 569 O O . ASN A 1 71 ? 14.288 2.339 -1.947 1.00 95.56 71 ASN A O 1
ATOM 573 N N . PRO A 1 72 ? 14.874 0.161 -2.109 1.00 95.88 72 PRO A N 1
ATOM 574 C CA . PRO A 1 72 ? 13.868 -0.336 -1.179 1.00 95.88 72 PRO A CA 1
ATOM 575 C C . PRO A 1 72 ? 13.820 0.418 0.149 1.00 95.88 72 PRO A C 1
ATOM 577 O O . PRO A 1 72 ? 12.731 0.674 0.649 1.00 95.88 72 PRO A O 1
ATOM 580 N N . LEU A 1 73 ? 14.963 0.837 0.703 1.00 94.50 73 LEU A N 1
ATOM 581 C CA . LEU A 1 73 ? 14.998 1.606 1.952 1.00 94.50 73 LEU A CA 1
ATOM 582 C C . LEU A 1 73 ? 14.305 2.968 1.815 1.00 94.50 73 LEU A C 1
ATOM 584 O O . LEU A 1 73 ? 13.583 3.381 2.720 1.00 94.50 73 LEU A O 1
ATOM 588 N N . ALA A 1 74 ? 14.472 3.640 0.673 1.00 92.62 74 ALA A N 1
ATOM 589 C CA . ALA A 1 74 ? 13.799 4.906 0.395 1.00 92.62 74 ALA A CA 1
ATOM 590 C C . ALA A 1 74 ? 12.281 4.722 0.279 1.00 92.62 74 ALA A C 1
ATOM 592 O O . ALA A 1 74 ? 11.512 5.551 0.761 1.00 92.62 74 ALA A O 1
ATOM 593 N N . VAL A 1 75 ? 11.848 3.612 -0.323 1.00 91.81 75 VAL A N 1
ATOM 594 C CA . VAL A 1 75 ? 10.426 3.268 -0.454 1.00 91.81 75 VAL A CA 1
ATOM 595 C C . VAL A 1 75 ? 9.820 2.893 0.900 1.00 91.81 75 VAL A C 1
ATOM 597 O O . VAL A 1 75 ? 8.736 3.369 1.231 1.00 91.81 75 VAL A O 1
ATOM 600 N N . ILE A 1 76 ? 10.530 2.088 1.696 1.00 91.25 76 ILE A N 1
ATOM 601 C CA . ILE A 1 76 ? 10.138 1.710 3.059 1.00 91.25 76 ILE A CA 1
ATOM 602 C C . ILE A 1 76 ? 9.952 2.958 3.916 1.00 91.25 76 ILE A C 1
ATOM 604 O O . ILE A 1 76 ? 8.881 3.120 4.493 1.00 91.25 76 ILE A O 1
ATOM 608 N N . HIS A 1 77 ? 10.937 3.856 3.950 1.00 89.06 77 HIS A N 1
ATOM 609 C CA . HIS A 1 77 ? 10.848 5.110 4.699 1.00 89.06 77 HIS A CA 1
ATOM 610 C C . HIS A 1 77 ? 9.663 5.961 4.222 1.00 89.06 77 HIS A C 1
ATOM 612 O O . HIS A 1 77 ? 8.831 6.379 5.020 1.00 89.06 77 HIS A O 1
ATOM 618 N N . SER A 1 78 ? 9.525 6.159 2.907 1.00 84.88 78 SER A N 1
ATOM 619 C CA . SER A 1 78 ? 8.476 7.016 2.346 1.00 84.88 78 SER A CA 1
ATOM 620 C C . SER A 1 78 ? 7.055 6.523 2.645 1.00 84.88 78 SER A C 1
ATOM 622 O O . SER A 1 78 ? 6.175 7.345 2.895 1.00 84.88 78 SER A O 1
ATOM 624 N N . LEU A 1 79 ? 6.808 5.211 2.598 1.00 83.06 79 LEU A N 1
ATOM 625 C CA . LEU A 1 79 ? 5.470 4.651 2.824 1.00 83.06 79 LEU A CA 1
ATOM 626 C C . LEU A 1 79 ? 5.173 4.382 4.301 1.00 83.06 79 LEU A C 1
ATOM 628 O O . LEU A 1 79 ? 4.014 4.466 4.704 1.00 83.06 79 LEU A O 1
ATOM 632 N N . SER A 1 80 ? 6.193 4.081 5.107 1.00 85.19 80 SER A N 1
ATOM 633 C CA . SER A 1 80 ? 6.002 3.889 6.549 1.00 85.19 80 SER A CA 1
ATOM 634 C C . SER A 1 80 ? 5.618 5.207 7.218 1.00 85.19 80 SER A C 1
ATOM 636 O O . SER A 1 80 ? 4.643 5.237 7.965 1.00 85.19 80 SER A O 1
ATOM 638 N N . ASP A 1 81 ? 6.307 6.301 6.879 1.00 78.38 81 ASP A N 1
ATOM 639 C CA . ASP A 1 81 ? 6.055 7.614 7.483 1.00 78.38 81 ASP A CA 1
ATOM 640 C C . ASP A 1 81 ? 4.715 8.212 7.052 1.00 78.38 81 ASP A C 1
ATOM 642 O O . ASP A 1 81 ? 4.015 8.823 7.856 1.00 78.38 81 ASP A O 1
ATOM 646 N N . ARG A 1 82 ? 4.345 8.039 5.776 1.00 74.00 82 ARG A N 1
ATOM 647 C CA . ARG A 1 82 ? 3.127 8.640 5.220 1.00 74.00 82 ARG A CA 1
ATOM 648 C C . ARG A 1 82 ? 1.865 7.854 5.564 1.00 74.00 82 ARG A C 1
ATOM 650 O O . ARG A 1 82 ? 0.856 8.448 5.928 1.00 74.00 82 ARG A O 1
ATOM 657 N N . ASP A 1 83 ? 1.911 6.531 5.409 1.00 75.88 83 ASP A N 1
ATOM 658 C CA . ASP A 1 83 ? 0.711 5.685 5.407 1.00 75.88 83 ASP A CA 1
ATOM 659 C C . ASP A 1 83 ? 0.623 4.777 6.651 1.00 75.88 83 ASP A C 1
ATOM 661 O O . ASP A 1 83 ? -0.324 3.997 6.782 1.00 75.88 83 ASP A O 1
ATOM 665 N N . GLY A 1 84 ? 1.616 4.824 7.552 1.00 78.31 84 GLY A N 1
ATOM 666 C CA . GLY A 1 84 ? 1.689 3.954 8.733 1.00 78.31 84 GLY A CA 1
ATOM 667 C C . GLY A 1 84 ? 1.824 2.467 8.385 1.00 78.31 84 GLY A C 1
ATOM 668 O O . GLY A 1 84 ? 1.473 1.596 9.185 1.00 78.31 84 GLY A O 1
ATOM 669 N N . ILE A 1 85 ? 2.276 2.151 7.166 1.00 82.06 85 ILE A N 1
ATOM 670 C CA . ILE A 1 85 ? 2.406 0.771 6.698 1.00 82.06 85 ILE A CA 1
ATOM 671 C C . ILE A 1 85 ? 3.660 0.160 7.317 1.00 82.06 85 ILE A C 1
ATOM 673 O O . ILE A 1 85 ? 4.744 0.728 7.250 1.00 82.06 85 ILE A O 1
ATOM 677 N N . TRP A 1 86 ? 3.524 -1.042 7.875 1.00 85.94 86 TRP A N 1
ATOM 678 C CA . TRP A 1 86 ? 4.647 -1.754 8.476 1.00 85.94 86 TRP A CA 1
ATOM 679 C C . TRP A 1 86 ? 5.798 -1.991 7.464 1.00 85.94 86 TRP A C 1
ATOM 681 O O . TRP A 1 86 ? 5.531 -2.495 6.364 1.00 85.94 86 TRP A O 1
ATOM 691 N N . PRO A 1 87 ? 7.071 -1.711 7.823 1.00 88.31 87 PRO A N 1
ATOM 692 C CA . PRO A 1 87 ? 8.217 -1.764 6.910 1.00 88.31 87 PRO A CA 1
ATOM 693 C C . PRO A 1 87 ? 8.355 -3.050 6.096 1.00 88.31 87 PRO A C 1
ATOM 695 O O . PRO A 1 87 ? 8.561 -3.000 4.883 1.00 88.31 87 PRO A O 1
ATOM 698 N N . GLY A 1 88 ? 8.186 -4.220 6.719 1.00 88.88 88 GLY A N 1
ATOM 699 C CA . GLY A 1 88 ? 8.312 -5.478 5.986 1.00 88.88 88 GLY A CA 1
ATOM 700 C C . GLY A 1 88 ? 7.178 -5.692 4.978 1.00 88.88 88 GLY A C 1
ATOM 701 O O . GLY A 1 88 ? 7.418 -6.246 3.911 1.00 88.88 88 GLY A O 1
ATOM 702 N N . ARG A 1 89 ? 5.968 -5.162 5.220 1.00 87.44 89 ARG A N 1
ATOM 703 C CA . ARG A 1 89 ? 4.879 -5.191 4.227 1.00 87.44 89 ARG A CA 1
ATOM 704 C C . ARG A 1 89 ? 5.240 -4.336 3.020 1.00 87.44 89 ARG A C 1
ATOM 706 O O . ARG A 1 89 ? 5.000 -4.762 1.893 1.00 87.44 89 ARG A O 1
ATOM 713 N N . VAL A 1 90 ? 5.833 -3.164 3.244 1.00 91.25 90 VAL A N 1
ATOM 714 C CA . VAL A 1 90 ? 6.330 -2.313 2.155 1.00 91.25 90 VAL A CA 1
ATOM 715 C C . VAL A 1 90 ? 7.426 -3.028 1.364 1.00 91.25 90 VAL A C 1
ATOM 717 O O . VAL A 1 90 ? 7.377 -3.034 0.137 1.00 91.25 90 VAL A O 1
ATOM 720 N N . ALA A 1 91 ? 8.367 -3.684 2.045 1.00 94.00 91 ALA A N 1
ATOM 721 C CA . ALA A 1 91 ? 9.454 -4.423 1.407 1.00 94.00 91 ALA A CA 1
ATOM 722 C C . ALA A 1 91 ? 8.939 -5.564 0.506 1.00 94.00 91 ALA A C 1
ATOM 724 O O . ALA A 1 91 ? 9.381 -5.702 -0.635 1.00 94.00 91 ALA A O 1
ATOM 725 N N . LEU A 1 92 ? 7.962 -6.347 0.980 1.00 92.31 92 LEU A N 1
ATOM 726 C CA . LEU A 1 92 ? 7.342 -7.420 0.190 1.00 92.31 92 LEU A CA 1
ATOM 727 C C . LEU A 1 92 ? 6.503 -6.879 -0.974 1.00 92.31 92 LEU A C 1
ATOM 729 O O . LEU A 1 92 ? 6.513 -7.453 -2.062 1.00 92.31 92 LEU A O 1
ATOM 733 N N . LEU A 1 93 ? 5.796 -5.765 -0.766 1.00 91.44 93 LEU A N 1
ATOM 734 C CA . LEU A 1 93 ? 5.033 -5.103 -1.820 1.00 91.44 93 LEU A CA 1
ATOM 735 C C . LEU A 1 93 ? 5.969 -4.611 -2.929 1.00 91.44 93 LEU A C 1
ATOM 737 O O . LEU A 1 93 ? 5.747 -4.921 -4.099 1.00 91.44 93 LEU A O 1
ATOM 741 N N . TRP A 1 94 ? 7.045 -3.913 -2.555 1.00 95.44 94 TRP A N 1
ATOM 742 C CA . TRP A 1 94 ? 8.101 -3.487 -3.471 1.00 95.44 94 TRP A CA 1
ATOM 743 C C . TRP A 1 94 ? 8.644 -4.672 -4.277 1.00 95.44 94 TRP A C 1
ATOM 745 O O . TRP A 1 94 ? 8.689 -4.600 -5.505 1.00 95.44 94 TRP A O 1
ATOM 755 N N . LEU A 1 95 ? 8.960 -5.787 -3.605 1.00 96.62 95 LEU A N 1
ATOM 756 C CA . LEU A 1 95 ? 9.486 -6.991 -4.250 1.00 96.62 95 LEU A CA 1
ATOM 757 C C . LEU A 1 95 ? 8.511 -7.548 -5.292 1.00 96.62 95 LEU A C 1
ATOM 759 O O . LEU A 1 95 ? 8.906 -7.775 -6.432 1.00 96.62 95 LEU A O 1
ATOM 763 N N . ARG A 1 96 ? 7.229 -7.711 -4.937 1.00 95.12 96 ARG A N 1
ATOM 764 C CA . ARG A 1 96 ? 6.192 -8.182 -5.869 1.00 95.12 96 ARG A CA 1
ATOM 765 C C . ARG A 1 96 ? 6.106 -7.302 -7.111 1.00 95.12 96 ARG A C 1
ATOM 767 O O . ARG A 1 96 ? 6.083 -7.826 -8.218 1.00 95.12 96 ARG A O 1
ATOM 774 N N . HIS A 1 97 ? 6.039 -5.983 -6.930 1.00 95.25 97 HIS A N 1
ATOM 775 C CA . HIS A 1 97 ? 5.914 -5.031 -8.036 1.00 95.25 97 HIS A CA 1
ATOM 776 C C . HIS A 1 97 ? 7.131 -5.062 -8.965 1.00 95.25 97 HIS A C 1
ATOM 778 O O . HIS A 1 97 ? 6.972 -5.046 -10.189 1.00 95.25 97 HIS A O 1
ATOM 784 N N . ALA A 1 98 ? 8.332 -5.129 -8.392 1.00 96.94 98 ALA A N 1
ATOM 785 C CA . ALA A 1 98 ? 9.573 -5.185 -9.147 1.00 96.94 98 ALA A CA 1
ATOM 786 C C . ALA A 1 98 ? 9.678 -6.484 -9.965 1.00 96.94 98 ALA A C 1
ATOM 788 O O . ALA A 1 98 ? 9.927 -6.428 -11.164 1.00 96.94 98 ALA A O 1
ATOM 789 N N . LEU A 1 99 ? 9.395 -7.637 -9.350 1.00 97.44 99 LEU A N 1
ATOM 790 C CA . LEU A 1 99 ? 9.414 -8.935 -10.031 1.00 97.44 99 LEU A CA 1
ATOM 791 C C . LEU A 1 99 ? 8.325 -9.050 -11.106 1.00 97.44 99 LEU A C 1
ATOM 793 O O . LEU A 1 99 ? 8.587 -9.579 -12.181 1.00 97.44 99 LEU A O 1
ATOM 797 N N . ASP A 1 100 ? 7.111 -8.559 -10.829 1.00 96.12 100 ASP A N 1
ATOM 798 C CA . ASP A 1 100 ? 5.999 -8.580 -11.792 1.00 96.12 100 ASP A CA 1
ATOM 799 C C . ASP A 1 100 ? 6.300 -7.729 -13.024 1.00 96.12 100 ASP A C 1
ATOM 801 O O . ASP A 1 100 ? 6.160 -8.213 -14.148 1.00 96.12 100 ASP A O 1
ATOM 805 N N . SER A 1 101 ? 6.735 -6.480 -12.820 1.00 95.69 101 SER A N 1
ATOM 806 C CA . SER A 1 101 ? 7.059 -5.594 -13.943 1.00 95.69 101 SER A CA 1
ATOM 807 C C . SER A 1 101 ? 8.234 -6.106 -14.754 1.00 95.69 101 SER A C 1
ATOM 809 O O . SER A 1 101 ? 8.169 -6.092 -15.982 1.00 95.69 101 SER A O 1
ATOM 811 N N . GLU A 1 102 ? 9.301 -6.552 -14.092 1.00 97.25 102 GLU A N 1
ATOM 812 C CA . GLU A 1 102 ? 10.482 -7.060 -14.777 1.00 97.25 102 GLU A CA 1
ATOM 813 C C . GLU A 1 102 ? 10.113 -8.274 -15.635 1.00 97.25 102 GLU A C 1
ATOM 815 O O . GLU A 1 102 ? 10.302 -8.227 -16.851 1.00 97.25 102 GLU A O 1
ATOM 820 N N . TYR A 1 103 ? 9.486 -9.295 -15.043 1.00 97.25 103 TYR A N 1
ATOM 821 C CA . TYR A 1 103 ? 9.126 -10.527 -15.743 1.00 97.25 103 TYR A CA 1
ATOM 822 C C . TYR A 1 103 ? 8.150 -10.278 -16.901 1.00 97.25 103 TYR A C 1
ATOM 824 O O . TYR A 1 103 ? 8.360 -10.765 -18.013 1.00 97.25 103 TYR A O 1
ATOM 832 N N . ALA A 1 104 ? 7.094 -9.490 -16.674 1.00 96.12 104 ALA A N 1
ATOM 833 C CA . ALA A 1 104 ? 6.048 -9.278 -17.673 1.00 96.12 104 ALA A CA 1
ATOM 834 C C . ALA A 1 104 ? 6.500 -8.441 -18.883 1.00 96.12 104 ALA A C 1
ATOM 836 O O . ALA A 1 104 ? 5.794 -8.410 -19.891 1.00 96.12 104 ALA A O 1
ATOM 837 N N . THR A 1 105 ? 7.655 -7.769 -18.807 1.00 96.25 105 THR A N 1
ATOM 838 C CA . THR A 1 105 ? 8.149 -6.875 -19.869 1.00 96.25 105 THR A CA 1
ATOM 839 C C . THR A 1 105 ? 9.341 -7.420 -20.655 1.00 96.25 105 THR A C 1
ATOM 841 O O . THR A 1 105 ? 9.728 -6.788 -21.633 1.00 96.25 105 THR A O 1
ATOM 844 N N . ARG A 1 106 ? 9.916 -8.579 -20.294 1.00 94.00 106 ARG A N 1
ATOM 845 C CA . ARG A 1 106 ? 11.159 -9.112 -20.905 1.00 94.00 106 ARG A CA 1
ATOM 846 C C . ARG A 1 106 ? 11.142 -9.205 -22.432 1.00 94.00 106 ARG A C 1
ATOM 848 O O . ARG A 1 106 ? 12.149 -8.925 -23.064 1.00 94.00 106 ARG A O 1
ATOM 855 N N . ASN A 1 107 ? 9.995 -9.553 -23.013 1.00 90.31 107 ASN A N 1
ATOM 856 C CA . ASN A 1 107 ? 9.833 -9.734 -24.461 1.00 90.31 107 ASN A CA 1
ATOM 857 C C . ASN A 1 107 ? 9.286 -8.485 -25.171 1.00 90.31 107 ASN A C 1
ATOM 859 O O . ASN A 1 107 ? 8.737 -8.582 -26.267 1.00 90.31 107 ASN A O 1
ATOM 863 N N . ALA A 1 108 ? 9.365 -7.323 -24.527 1.00 93.12 108 ALA A N 1
ATOM 864 C CA . ALA A 1 108 ? 8.908 -6.058 -25.072 1.00 93.12 108 ALA A CA 1
ATOM 865 C C . ALA A 1 108 ? 10.036 -5.023 -25.074 1.00 93.12 108 ALA A C 1
ATOM 867 O O . ALA A 1 108 ? 11.049 -5.167 -24.391 1.00 93.12 108 ALA A O 1
ATOM 868 N N . SER A 1 109 ? 9.836 -3.941 -25.825 1.00 95.25 109 SER A N 1
ATOM 869 C CA . SER A 1 109 ? 10.759 -2.810 -25.830 1.00 95.25 109 SER A CA 1
ATOM 870 C C . SER A 1 109 ? 10.755 -2.140 -24.451 1.00 95.25 109 SER A C 1
ATOM 872 O O . SER A 1 109 ? 9.770 -1.499 -24.067 1.00 95.25 109 SER A O 1
ATOM 874 N N . ARG A 1 110 ? 11.826 -2.345 -23.672 1.00 96.44 110 ARG A N 1
ATOM 875 C CA . ARG A 1 110 ? 11.907 -1.922 -22.268 1.00 96.44 110 ARG A CA 1
ATOM 876 C C . ARG A 1 110 ? 13.238 -1.268 -21.902 1.00 96.44 110 ARG A C 1
ATOM 878 O O . ARG A 1 110 ? 14.284 -1.589 -22.458 1.00 96.44 110 ARG A O 1
ATOM 885 N N . ALA A 1 111 ? 13.202 -0.398 -20.901 1.00 97.62 111 ALA A N 1
ATOM 886 C CA . ALA A 1 111 ? 14.379 0.105 -20.207 1.00 97.62 111 ALA A CA 1
ATOM 887 C C . ALA A 1 111 ? 14.123 0.135 -18.700 1.00 97.62 111 ALA A C 1
ATOM 889 O O . ALA A 1 111 ? 13.055 0.551 -18.255 1.00 97.62 111 ALA A O 1
ATOM 890 N N . ILE A 1 112 ? 15.120 -0.276 -17.921 1.00 97.75 112 ILE A N 1
ATOM 891 C CA . ILE A 1 112 ? 15.141 -0.105 -16.467 1.00 97.75 112 ILE A CA 1
ATOM 892 C C . ILE A 1 112 ? 15.973 1.136 -16.155 1.00 97.75 112 ILE A C 1
ATOM 894 O O . ILE A 1 112 ? 17.041 1.321 -16.743 1.00 97.75 112 ILE A O 1
ATOM 898 N N . VAL A 1 113 ? 15.469 1.983 -15.260 1.00 96.81 113 VAL A N 1
ATOM 899 C CA . VAL A 1 113 ? 16.146 3.196 -14.784 1.00 96.81 113 VAL A CA 1
ATOM 900 C C . VAL A 1 113 ? 16.021 3.292 -13.271 1.00 96.81 113 VAL A C 1
ATOM 902 O O . VAL A 1 113 ? 14.933 3.090 -12.727 1.00 96.81 113 VAL A O 1
ATOM 905 N N . SER A 1 114 ? 17.108 3.613 -12.574 1.00 94.75 114 SER A N 1
ATOM 906 C CA . SER A 1 114 ? 17.046 3.898 -11.142 1.00 94.75 114 SER A CA 1
ATOM 907 C C . SER A 1 114 ? 16.708 5.363 -10.888 1.00 94.75 114 SER A C 1
ATOM 909 O O . SER A 1 114 ? 17.258 6.280 -11.499 1.00 94.75 114 SER A O 1
ATOM 911 N N . PHE A 1 115 ? 15.784 5.591 -9.959 1.00 93.12 115 PHE A N 1
ATOM 912 C CA . PHE A 1 115 ? 15.347 6.916 -9.529 1.00 93.12 115 PHE A CA 1
ATOM 913 C C . PHE A 1 115 ? 16.531 7.767 -9.063 1.00 93.12 115 PHE A C 1
ATOM 915 O O . PHE A 1 115 ? 16.619 8.948 -9.383 1.00 93.12 115 PHE A O 1
ATOM 922 N N . GLU A 1 116 ? 17.477 7.145 -8.364 1.00 91.19 116 GLU A N 1
ATOM 923 C CA . GLU A 1 116 ? 18.696 7.781 -7.882 1.00 91.19 116 GLU A CA 1
ATOM 924 C C . GLU A 1 116 ? 19.566 8.304 -9.035 1.00 91.19 116 GLU A C 1
ATOM 926 O O . GLU A 1 116 ? 20.107 9.401 -8.936 1.00 91.19 116 GLU A O 1
ATOM 931 N N . GLN A 1 117 ? 19.682 7.560 -10.141 1.00 91.31 117 GLN A N 1
ATOM 932 C CA . GLN A 1 117 ? 20.424 8.021 -11.318 1.00 91.31 117 GLN A CA 1
ATOM 933 C C . GLN A 1 117 ? 19.675 9.121 -12.068 1.00 91.31 117 GLN A C 1
ATOM 935 O O . GLN A 1 117 ? 20.308 10.064 -12.530 1.00 91.31 117 GLN A O 1
ATOM 940 N N . VAL A 1 118 ? 18.341 9.044 -12.150 1.00 93.06 118 VAL A N 1
ATOM 941 C CA . VAL A 1 118 ? 17.526 10.113 -12.750 1.00 93.06 118 VAL A CA 1
ATOM 942 C C . VAL A 1 118 ? 17.692 11.424 -11.979 1.00 93.06 118 VAL A C 1
ATOM 944 O O . VAL A 1 118 ? 17.855 12.467 -12.598 1.00 93.06 118 VAL A O 1
ATOM 947 N N . LEU A 1 119 ? 17.694 11.388 -10.646 1.00 90.69 119 LEU A N 1
ATOM 948 C CA . LEU A 1 119 ? 17.917 12.593 -9.844 1.00 90.69 119 LEU A CA 1
ATOM 949 C C . LEU A 1 119 ? 19.355 13.112 -9.913 1.00 90.69 119 LEU A C 1
ATOM 951 O O . LEU A 1 119 ? 19.563 14.317 -9.827 1.00 90.69 119 LEU A O 1
ATOM 955 N N . HIS A 1 120 ? 20.340 12.221 -10.043 1.00 89.69 120 HIS A N 1
ATOM 956 C CA . HIS A 1 120 ? 21.742 12.618 -10.125 1.00 89.69 120 HIS A CA 1
ATOM 957 C C . HIS A 1 120 ? 22.086 13.262 -11.473 1.00 89.69 120 HIS A C 1
ATOM 959 O O . HIS A 1 120 ? 22.652 14.351 -11.506 1.00 89.69 120 HIS A O 1
ATOM 965 N N . ASP A 1 121 ? 21.751 12.583 -12.571 1.00 91.31 121 ASP A N 1
ATOM 966 C CA . ASP A 1 121 ? 21.943 13.078 -13.931 1.00 91.31 121 ASP A CA 1
ATOM 967 C C . ASP A 1 121 ? 20.948 12.397 -14.883 1.00 91.31 121 ASP A C 1
ATOM 969 O O . ASP A 1 121 ? 21.198 11.334 -15.463 1.00 91.31 121 ASP A O 1
ATOM 973 N N . TRP A 1 122 ? 19.774 13.012 -15.041 1.00 94.25 122 TRP A N 1
ATOM 974 C CA . TRP A 1 122 ? 18.692 12.463 -15.856 1.00 94.25 122 TRP A CA 1
ATOM 975 C C . TRP A 1 122 ? 19.061 12.344 -17.338 1.00 94.25 122 TRP A C 1
ATOM 977 O O . TRP A 1 122 ? 18.511 11.482 -18.031 1.00 94.25 122 TRP A O 1
ATOM 987 N N . ARG A 1 123 ? 19.965 13.189 -17.854 1.00 95.12 123 ARG A N 1
ATOM 988 C CA . ARG A 1 123 ? 20.164 13.350 -19.300 1.00 95.12 123 ARG A CA 1
ATOM 989 C C . ARG A 1 123 ? 20.764 12.082 -19.920 1.00 95.12 123 ARG A C 1
ATOM 991 O O . ARG A 1 123 ? 20.108 11.511 -20.795 1.00 95.12 123 ARG A O 1
ATOM 998 N N . PRO A 1 124 ? 21.903 11.531 -19.454 1.00 95.19 124 PRO A N 1
ATOM 999 C CA . PRO A 1 124 ? 22.422 10.257 -19.952 1.00 95.19 124 PRO A CA 1
ATOM 1000 C C . PRO A 1 124 ? 21.468 9.083 -19.711 1.00 95.19 124 PRO A C 1
ATOM 1002 O O . PRO A 1 124 ? 21.406 8.163 -20.529 1.00 95.19 124 PRO A O 1
ATOM 1005 N N . VAL A 1 125 ? 20.715 9.099 -18.605 1.00 95.56 125 VAL A N 1
ATOM 1006 C CA . VAL A 1 125 ? 19.747 8.039 -18.283 1.00 95.56 125 VAL A CA 1
ATOM 1007 C C . VAL A 1 125 ? 18.630 8.008 -19.325 1.00 95.56 125 VAL A C 1
ATOM 1009 O O . VAL A 1 125 ? 18.363 6.952 -19.898 1.00 95.56 125 VAL A O 1
ATOM 1012 N N . MET A 1 126 ? 18.035 9.160 -19.645 1.00 96.19 126 MET A N 1
ATOM 1013 C CA . MET A 1 126 ? 16.981 9.257 -20.658 1.00 96.19 126 MET A CA 1
ATOM 1014 C C . MET A 1 126 ? 17.510 9.029 -22.082 1.00 96.19 126 MET A C 1
ATOM 1016 O O . MET A 1 126 ? 16.786 8.467 -22.906 1.00 96.19 126 MET A O 1
ATOM 1020 N N . GLN A 1 127 ? 18.772 9.373 -22.386 1.00 95.88 127 GLN A N 1
ATOM 1021 C CA . GLN A 1 127 ? 19.400 9.011 -23.671 1.00 95.88 127 GLN A CA 1
ATOM 1022 C C . GLN A 1 127 ? 19.455 7.487 -23.842 1.00 95.88 127 GLN A C 1
ATOM 1024 O O . GLN A 1 127 ? 18.971 6.957 -24.844 1.00 95.88 127 GLN A O 1
ATOM 1029 N N . ARG A 1 128 ? 19.999 6.772 -22.846 1.00 95.69 128 ARG A N 1
ATOM 1030 C CA . ARG A 1 128 ? 20.089 5.303 -22.874 1.00 95.69 128 ARG A CA 1
ATOM 1031 C C . ARG A 1 128 ? 18.712 4.649 -22.894 1.00 95.69 128 ARG A C 1
ATOM 1033 O O . ARG A 1 128 ? 18.503 3.708 -23.655 1.00 95.69 128 ARG A O 1
ATOM 1040 N N . ALA A 1 129 ? 17.780 5.151 -22.083 1.00 96.81 129 ALA A N 1
ATOM 1041 C CA . ALA A 1 129 ? 16.416 4.643 -22.047 1.00 96.81 129 ALA A CA 1
ATOM 1042 C C . ALA A 1 129 ? 15.749 4.776 -23.419 1.00 96.81 129 ALA A C 1
ATOM 1044 O O . ALA A 1 129 ? 15.272 3.773 -23.936 1.00 96.81 129 ALA A O 1
ATOM 1045 N N . GLY A 1 130 ? 15.805 5.963 -24.037 1.00 96.50 130 GLY A N 1
ATOM 1046 C CA . GLY A 1 130 ? 15.257 6.220 -25.372 1.00 96.50 130 GLY A CA 1
ATOM 1047 C C . GLY A 1 130 ? 15.823 5.279 -26.436 1.00 96.50 130 GLY A C 1
ATOM 1048 O O . GLY A 1 130 ? 15.059 4.697 -27.198 1.00 96.50 130 GLY A O 1
ATOM 1049 N N . ALA A 1 131 ? 17.139 5.043 -26.433 1.00 95.56 131 ALA A N 1
ATOM 1050 C CA . ALA A 1 131 ? 17.766 4.084 -27.344 1.00 95.56 131 ALA A CA 1
ATOM 1051 C C . ALA A 1 131 ? 17.236 2.651 -27.145 1.00 95.56 131 ALA A C 1
ATOM 1053 O O . ALA A 1 131 ? 16.858 1.996 -28.113 1.00 95.56 131 ALA A O 1
ATOM 1054 N N . ARG A 1 132 ? 17.146 2.178 -25.895 1.00 95.19 132 ARG A N 1
ATOM 1055 C CA . ARG A 1 132 ? 16.664 0.823 -25.569 1.00 95.19 132 ARG A CA 1
ATOM 1056 C C . ARG A 1 132 ? 15.199 0.615 -25.916 1.00 95.19 132 ARG A C 1
ATOM 1058 O O . ARG A 1 132 ? 14.843 -0.407 -26.493 1.00 95.19 132 ARG A O 1
ATOM 1065 N N . ILE A 1 133 ? 14.359 1.601 -25.607 1.00 96.00 133 ILE A N 1
ATOM 1066 C CA . ILE A 1 133 ? 12.940 1.536 -25.952 1.00 96.00 133 ILE A CA 1
ATOM 1067 C C . ILE A 1 133 ? 12.663 2.005 -27.381 1.00 96.00 133 ILE A C 1
ATOM 1069 O O . ILE A 1 133 ? 11.505 2.204 -27.718 1.00 96.00 133 ILE A O 1
ATOM 1073 N N . SER A 1 134 ? 13.693 2.240 -28.206 1.00 94.88 134 SER A N 1
ATOM 1074 C CA . SER A 1 134 ? 13.608 2.749 -29.586 1.00 94.88 134 SER A CA 1
ATOM 1075 C C . SER A 1 134 ? 12.783 4.040 -29.756 1.00 94.88 134 SER A C 1
ATOM 1077 O O . SER A 1 134 ? 12.166 4.254 -30.801 1.00 94.88 134 SER A O 1
ATOM 1079 N N . LEU A 1 135 ? 12.713 4.883 -28.724 1.00 94.25 135 LEU A N 1
ATOM 1080 C CA . LEU A 1 135 ? 11.920 6.111 -28.695 1.00 94.25 135 LEU A CA 1
ATOM 1081 C C . LEU A 1 135 ? 12.791 7.323 -29.022 1.00 94.25 135 LEU A C 1
ATOM 1083 O O . LEU A 1 135 ? 13.789 7.596 -28.351 1.00 94.25 135 LEU A O 1
ATOM 1087 N N . ARG A 1 136 ? 12.354 8.113 -30.005 1.00 93.06 136 ARG A N 1
ATOM 1088 C CA . ARG A 1 136 ? 12.840 9.481 -30.180 1.00 93.06 136 ARG A CA 1
ATOM 1089 C C . ARG A 1 136 ? 12.036 10.396 -29.265 1.00 93.06 136 ARG A C 1
ATOM 1091 O O . ARG A 1 136 ? 10.827 10.523 -29.434 1.00 93.06 136 ARG A O 1
ATOM 1098 N N . TRP A 1 137 ? 12.707 11.032 -28.311 1.00 93.19 137 TRP A N 1
ATOM 1099 C CA . TRP A 1 137 ? 12.059 11.988 -27.417 1.00 93.19 137 TRP A CA 1
ATOM 1100 C C . TRP A 1 137 ? 11.455 13.158 -28.215 1.00 93.19 137 TRP A C 1
ATOM 1102 O O . TRP A 1 137 ? 12.114 13.661 -29.128 1.00 93.19 137 TRP A O 1
ATOM 1112 N N . PRO A 1 138 ? 10.221 13.594 -27.894 1.00 91.81 138 PRO A N 1
ATOM 1113 C CA . PRO A 1 138 ? 9.494 14.591 -28.686 1.00 91.81 138 PRO A CA 1
ATOM 1114 C C . PRO A 1 138 ? 10.101 15.995 -28.584 1.00 91.81 138 PRO A C 1
ATOM 1116 O O . PRO A 1 138 ? 9.915 16.816 -29.477 1.00 91.81 138 PRO A O 1
ATOM 1119 N N . ARG A 1 139 ? 10.838 16.266 -27.501 1.00 93.62 139 ARG A N 1
ATOM 1120 C CA . ARG A 1 139 ? 11.591 17.504 -27.289 1.00 93.62 139 ARG A CA 1
ATOM 1121 C C . ARG A 1 139 ? 13.088 17.192 -27.199 1.00 93.62 139 ARG A C 1
ATOM 1123 O O . ARG A 1 139 ? 13.452 16.241 -26.499 1.00 93.62 139 ARG A O 1
ATOM 1130 N N . PRO A 1 140 ? 13.956 17.980 -27.858 1.00 94.38 140 PRO A N 1
ATOM 1131 C CA . PRO A 1 140 ? 15.393 17.930 -27.627 1.00 94.38 140 PRO A CA 1
ATOM 1132 C C . PRO A 1 140 ? 15.733 18.169 -26.154 1.00 94.38 140 PRO A C 1
ATOM 1134 O O . PRO A 1 140 ? 15.048 18.906 -25.446 1.00 94.38 140 PRO A O 1
ATOM 1137 N N . PHE A 1 141 ? 16.811 17.546 -25.682 1.00 95.06 141 PHE A N 1
ATOM 1138 C CA . PHE A 1 141 ? 17.178 17.617 -24.267 1.00 95.06 141 PHE A CA 1
ATOM 1139 C C . PHE A 1 141 ? 17.639 18.999 -23.823 1.00 95.06 141 PHE A C 1
ATOM 1141 O O . PHE A 1 141 ? 17.406 19.345 -22.672 1.00 95.06 141 PHE A O 1
ATOM 1148 N N . ASP A 1 142 ? 18.247 19.784 -24.710 1.00 95.44 142 ASP A N 1
ATOM 1149 C CA . ASP A 1 142 ? 18.638 21.162 -24.395 1.00 95.44 142 ASP A CA 1
ATOM 1150 C C . ASP A 1 142 ? 17.407 22.053 -24.195 1.00 95.44 142 ASP A C 1
ATOM 1152 O O . ASP A 1 142 ? 17.327 22.782 -23.210 1.00 95.44 142 ASP A O 1
ATOM 1156 N N . ASP A 1 143 ? 16.388 21.887 -25.042 1.00 96.25 143 ASP A N 1
ATOM 1157 C CA . ASP A 1 143 ? 15.133 22.640 -24.955 1.00 96.25 143 ASP A CA 1
ATOM 1158 C C . ASP A 1 143 ? 14.298 22.265 -23.723 1.00 96.25 143 ASP A C 1
ATOM 1160 O O . ASP A 1 143 ? 13.500 23.068 -23.245 1.00 96.25 143 ASP A O 1
ATOM 1164 N N . ALA A 1 144 ? 14.419 21.029 -23.231 1.00 93.81 144 ALA A N 1
ATOM 1165 C CA . ALA A 1 144 ? 13.686 20.537 -22.062 1.00 93.81 144 ALA A CA 1
ATOM 1166 C C . ALA A 1 144 ? 14.449 20.723 -20.739 1.00 93.81 144 ALA A C 1
ATOM 1168 O O . ALA A 1 144 ? 13.870 20.529 -19.670 1.00 93.81 144 ALA A O 1
ATOM 1169 N N . ALA A 1 145 ? 15.737 21.084 -20.786 1.00 93.19 145 ALA A N 1
ATOM 1170 C CA . ALA A 1 145 ? 16.613 21.050 -19.619 1.00 93.19 145 ALA A CA 1
ATOM 1171 C C . ALA A 1 145 ? 16.142 21.963 -18.483 1.00 93.19 145 ALA A C 1
ATOM 1173 O O . ALA A 1 145 ? 16.168 21.544 -17.326 1.00 93.19 145 ALA A O 1
ATOM 1174 N N . ALA A 1 146 ? 15.691 23.180 -18.802 1.00 92.31 146 ALA A N 1
ATOM 1175 C CA . ALA A 1 146 ? 15.204 24.128 -17.803 1.00 92.31 146 ALA A CA 1
ATOM 1176 C C . ALA A 1 146 ? 13.959 23.591 -17.075 1.00 92.31 146 ALA A C 1
ATOM 1178 O O . ALA A 1 146 ? 13.946 23.549 -15.846 1.00 92.31 146 ALA A O 1
ATOM 1179 N N . ASP A 1 147 ? 12.967 23.103 -17.826 1.00 92.81 147 ASP A N 1
ATOM 1180 C CA . ASP A 1 147 ? 11.724 22.547 -17.277 1.00 92.81 147 ASP A CA 1
ATOM 1181 C C . ASP A 1 147 ? 12.001 21.318 -16.399 1.00 92.81 147 ASP A C 1
ATOM 1183 O O . ASP A 1 147 ? 11.475 21.199 -15.294 1.00 92.81 147 ASP A O 1
ATOM 1187 N N . ILE A 1 148 ? 12.862 20.409 -16.870 1.00 91.81 148 ILE A N 1
ATOM 1188 C CA . ILE A 1 148 ? 13.200 19.180 -16.142 1.00 91.81 148 ILE A CA 1
ATOM 1189 C C . ILE A 1 148 ? 14.010 19.498 -14.883 1.00 91.81 148 ILE A C 1
ATOM 1191 O O . ILE A 1 148 ? 13.746 18.917 -13.837 1.00 91.81 148 ILE A O 1
ATOM 1195 N N . THR A 1 149 ? 14.962 20.431 -14.948 1.00 87.75 149 THR A N 1
ATOM 1196 C CA . THR A 1 149 ? 15.761 20.832 -13.777 1.00 87.75 149 THR A CA 1
ATOM 1197 C C . THR A 1 149 ? 14.897 21.533 -12.733 1.00 87.75 149 THR A C 1
ATOM 1199 O O . THR A 1 149 ? 15.052 21.279 -11.543 1.00 87.75 149 THR A O 1
ATOM 1202 N N . ALA A 1 150 ? 13.954 22.375 -13.165 1.00 88.88 150 ALA A N 1
ATOM 1203 C CA . ALA A 1 150 ? 12.983 22.996 -12.270 1.00 88.88 150 ALA A CA 1
ATOM 1204 C C . ALA A 1 150 ? 12.037 21.960 -11.640 1.00 88.88 150 ALA A C 1
ATOM 1206 O O . ALA A 1 150 ? 11.640 22.112 -10.486 1.00 88.88 150 ALA A O 1
ATOM 1207 N N . PHE A 1 151 ? 11.690 20.904 -12.381 1.00 88.56 151 PHE A N 1
ATOM 1208 C CA . PHE A 1 151 ? 10.846 19.821 -11.887 1.00 88.56 151 PHE A CA 1
ATOM 1209 C C . PHE A 1 151 ? 11.578 18.898 -10.908 1.00 88.56 151 PHE A C 1
ATOM 1211 O O . PHE A 1 151 ? 11.026 18.578 -9.863 1.00 88.56 151 PHE A O 1
ATOM 1218 N N . LEU A 1 152 ? 12.799 18.456 -11.218 1.00 84.88 152 LEU A N 1
ATOM 1219 C CA . LEU A 1 152 ? 13.584 17.541 -10.384 1.00 84.88 152 LEU A CA 1
ATOM 1220 C C . LEU A 1 152 ? 14.191 18.287 -9.186 1.00 84.88 152 LEU A C 1
ATOM 1222 O O . LEU A 1 152 ? 15.396 18.522 -9.117 1.00 84.88 152 LEU A O 1
ATOM 1226 N N . THR A 1 153 ? 13.354 18.674 -8.226 1.00 70.56 153 THR A N 1
ATOM 1227 C CA . THR A 1 153 ? 13.817 19.305 -6.988 1.00 70.56 153 THR A CA 1
ATOM 1228 C C . THR A 1 153 ? 14.397 18.261 -6.030 1.00 70.56 153 THR A C 1
ATOM 1230 O O . THR A 1 153 ? 13.902 17.137 -5.917 1.00 70.56 153 THR A O 1
ATOM 1233 N N . GLY A 1 154 ? 15.437 18.637 -5.276 1.00 57.75 154 GLY A N 1
ATOM 1234 C CA . GLY A 1 154 ? 16.023 17.775 -4.237 1.00 57.75 154 GLY A CA 1
ATOM 1235 C C . GLY A 1 154 ? 15.030 17.376 -3.134 1.00 57.75 154 GLY A C 1
ATOM 1236 O O . GLY A 1 154 ? 15.205 16.349 -2.482 1.00 57.75 154 GLY A O 1
ATOM 1237 N N . GLU A 1 155 ? 13.935 18.127 -2.979 1.00 56.34 155 GLU A N 1
ATOM 1238 C CA . GLU A 1 155 ? 12.833 17.811 -2.063 1.00 56.34 155 GLU A CA 1
ATOM 1239 C C . GLU A 1 155 ? 12.115 16.501 -2.423 1.00 56.34 155 GLU A C 1
ATOM 1241 O O . GLU A 1 155 ? 11.502 15.887 -1.559 1.00 56.34 155 GLU A O 1
ATOM 1246 N N . MET A 1 156 ? 12.243 15.992 -3.654 1.00 61.69 156 MET A N 1
ATOM 1247 C CA . MET A 1 156 ? 11.676 14.692 -4.043 1.00 61.69 156 MET A CA 1
ATOM 1248 C C . MET A 1 156 ? 12.413 13.488 -3.420 1.00 61.69 156 MET A C 1
ATOM 1250 O O . MET A 1 156 ? 11.921 12.349 -3.464 1.00 61.69 156 MET A O 1
ATOM 1254 N N . GLN A 1 157 ? 13.585 13.714 -2.816 1.00 67.50 157 GLN A N 1
ATOM 1255 C CA . GLN A 1 157 ? 14.400 12.693 -2.161 1.00 67.50 157 GLN A CA 1
ATOM 1256 C C . GLN A 1 157 ? 14.631 13.012 -0.680 1.00 67.50 157 GLN A C 1
ATOM 1258 O O . GLN A 1 157 ? 15.750 13.250 -0.242 1.00 67.50 157 GLN A O 1
ATOM 1263 N N . HIS A 1 158 ? 13.569 12.925 0.124 1.00 69.06 158 HIS A N 1
ATOM 1264 C CA . HIS A 1 158 ? 13.658 13.084 1.584 1.00 69.06 158 HIS A CA 1
ATOM 1265 C C . HIS A 1 158 ? 14.603 12.077 2.268 1.00 69.06 158 HIS A C 1
ATOM 1267 O O . HIS A 1 158 ? 15.157 12.368 3.323 1.00 69.06 158 HIS A O 1
ATOM 1273 N N . PHE A 1 159 ? 14.801 10.899 1.663 1.00 78.94 159 PHE A N 1
ATOM 1274 C CA . PHE A 1 159 ? 15.724 9.874 2.147 1.00 78.94 159 PHE A CA 1
ATOM 1275 C C . PHE A 1 159 ? 16.510 9.258 0.981 1.00 78.94 159 PHE A C 1
ATOM 1277 O O . PHE A 1 159 ? 15.920 8.767 0.008 1.00 78.94 159 PHE A O 1
ATOM 1284 N N . ALA A 1 160 ? 17.844 9.298 1.080 1.00 83.81 160 ALA A N 1
ATOM 1285 C CA . ALA A 1 160 ? 18.792 8.937 0.021 1.00 83.81 160 ALA A CA 1
ATOM 1286 C C . ALA A 1 160 ? 19.762 7.806 0.433 1.00 83.81 160 ALA A C 1
ATOM 1288 O O . ALA A 1 160 ? 20.975 8.011 0.466 1.00 83.81 160 ALA A O 1
ATOM 1289 N N . PRO A 1 161 ? 19.257 6.603 0.758 1.00 87.31 161 PRO A N 1
ATOM 1290 C CA . PRO A 1 161 ? 20.101 5.487 1.158 1.00 87.31 161 PRO A CA 1
ATOM 1291 C C . PRO A 1 161 ? 20.956 4.982 -0.009 1.00 87.31 161 PRO A C 1
ATOM 1293 O O . PRO A 1 161 ? 20.490 4.810 -1.141 1.00 87.31 161 PRO A O 1
ATOM 1296 N N . SER A 1 162 ? 22.209 4.661 0.287 1.00 89.81 162 SER A N 1
ATOM 1297 C CA . SER A 1 162 ? 23.148 4.048 -0.645 1.00 89.81 162 SER A CA 1
ATOM 1298 C C . SER A 1 162 ? 22.876 2.554 -0.850 1.00 89.81 162 SER A C 1
ATOM 1300 O O . SER A 1 162 ? 22.235 1.868 -0.046 1.00 89.81 162 SER A O 1
ATOM 1302 N N . ARG A 1 163 ? 23.432 2.010 -1.940 1.00 90.00 163 ARG A N 1
ATOM 1303 C CA . ARG A 1 163 ? 23.415 0.563 -2.225 1.00 90.00 163 ARG A CA 1
ATOM 1304 C C . ARG A 1 163 ? 24.104 -0.237 -1.112 1.00 90.00 163 ARG A C 1
ATOM 1306 O O . ARG A 1 163 ? 23.643 -1.318 -0.756 1.00 90.00 163 ARG A O 1
ATOM 1313 N N . ARG A 1 164 ? 25.191 0.310 -0.552 1.00 90.69 164 ARG A N 1
ATOM 1314 C CA . ARG A 1 164 ? 25.964 -0.315 0.530 1.00 90.69 164 ARG A CA 1
ATOM 1315 C C . ARG A 1 164 ? 25.166 -0.376 1.827 1.00 90.69 164 ARG A C 1
ATOM 1317 O O . ARG A 1 164 ? 25.200 -1.401 2.496 1.00 90.69 164 ARG A O 1
ATOM 1324 N N . GLU A 1 165 ? 24.438 0.690 2.155 1.00 93.06 165 GLU A N 1
ATOM 1325 C CA . GLU A 1 165 ? 23.554 0.701 3.323 1.00 93.06 165 GLU A CA 1
ATOM 1326 C C . GLU A 1 165 ? 22.484 -0.373 3.201 1.00 93.06 165 GLU A C 1
ATOM 1328 O O . GLU A 1 165 ? 22.385 -1.202 4.095 1.00 93.06 165 GLU A O 1
ATOM 1333 N N . LEU A 1 166 ? 21.760 -0.442 2.077 1.00 93.88 166 LEU A N 1
ATOM 1334 C CA . LEU A 1 166 ? 20.780 -1.510 1.857 1.00 93.88 166 LEU A CA 1
ATOM 1335 C C . LEU A 1 166 ? 21.411 -2.900 2.005 1.00 93.88 166 LEU A C 1
ATOM 1337 O O . LEU A 1 166 ? 20.830 -3.751 2.670 1.00 93.88 166 LEU A O 1
ATOM 1341 N N . ALA A 1 167 ? 22.585 -3.132 1.412 1.00 91.25 167 ALA A N 1
ATOM 1342 C CA . ALA A 1 167 ? 23.271 -4.422 1.476 1.00 91.25 167 ALA A CA 1
ATOM 1343 C C . ALA A 1 167 ? 23.601 -4.865 2.914 1.00 91.25 167 ALA A C 1
ATOM 1345 O O . ALA A 1 167 ? 23.596 -6.064 3.183 1.00 91.25 167 ALA A O 1
ATOM 1346 N N . ALA A 1 168 ? 23.848 -3.913 3.817 1.00 92.88 168 ALA A N 1
ATOM 1347 C CA . ALA A 1 168 ? 24.204 -4.150 5.215 1.00 92.88 168 ALA A CA 1
ATOM 1348 C C . ALA A 1 168 ? 22.996 -4.265 6.171 1.00 92.88 168 ALA A C 1
ATOM 1350 O O . ALA A 1 168 ? 23.186 -4.433 7.372 1.00 92.88 168 ALA A O 1
ATOM 1351 N N . ARG A 1 169 ? 21.756 -4.132 5.678 1.00 91.12 169 ARG A N 1
ATOM 1352 C CA . ARG A 1 169 ? 20.538 -4.181 6.504 1.00 91.12 169 ARG A CA 1
ATOM 1353 C C . ARG A 1 169 ? 19.994 -5.599 6.628 1.00 91.12 169 ARG A C 1
ATOM 1355 O O . ARG A 1 169 ? 19.356 -6.093 5.697 1.00 91.12 169 ARG A O 1
ATOM 1362 N N . ASP A 1 170 ? 20.193 -6.218 7.788 1.00 89.06 170 ASP A N 1
ATOM 1363 C CA . ASP A 1 170 ? 19.699 -7.570 8.097 1.00 89.06 170 ASP A CA 1
ATOM 1364 C C . ASP A 1 170 ? 18.181 -7.636 8.323 1.00 89.06 170 ASP A C 1
ATOM 1366 O O . ASP A 1 170 ? 17.564 -8.675 8.105 1.00 89.06 170 ASP A O 1
ATOM 1370 N N . ASP A 1 171 ? 17.565 -6.518 8.704 1.00 88.50 171 ASP A N 1
ATOM 1371 C CA . ASP A 1 171 ? 16.119 -6.377 8.902 1.00 88.50 171 ASP A CA 1
ATOM 1372 C C . ASP A 1 171 ? 15.326 -6.295 7.585 1.00 88.50 171 ASP A C 1
ATOM 1374 O O . ASP A 1 171 ? 14.110 -6.488 7.571 1.00 88.50 171 ASP A O 1
ATOM 1378 N N . VAL A 1 172 ? 16.000 -6.030 6.463 1.00 92.25 172 VAL A N 1
ATOM 1379 C CA . VAL A 1 172 ? 15.397 -6.099 5.128 1.00 92.25 172 VAL A CA 1
ATOM 1380 C C . VAL A 1 172 ? 15.474 -7.546 4.626 1.00 92.25 172 VAL A C 1
ATOM 1382 O O . VAL A 1 172 ? 16.515 -8.179 4.768 1.00 92.25 172 VAL A O 1
ATOM 1385 N N . PRO A 1 173 ? 14.435 -8.117 3.993 1.00 93.31 173 PRO A N 1
ATOM 1386 C CA . PRO A 1 173 ? 14.525 -9.473 3.452 1.00 93.31 173 PRO A CA 1
ATOM 1387 C C . PRO A 1 173 ? 15.643 -9.624 2.408 1.00 93.31 173 PRO A C 1
ATOM 1389 O O . PRO A 1 173 ? 15.805 -8.777 1.527 1.00 93.31 173 PRO A O 1
ATOM 1392 N N . ALA A 1 174 ? 16.379 -10.740 2.441 1.00 95.50 174 ALA A N 1
ATOM 1393 C CA . ALA A 1 174 ? 17.473 -10.996 1.498 1.00 95.50 174 ALA A CA 1
ATOM 1394 C C . ALA A 1 174 ? 17.018 -10.932 0.029 1.00 95.50 174 ALA A C 1
ATOM 1396 O O . ALA A 1 174 ? 17.712 -10.343 -0.798 1.00 95.50 174 ALA A O 1
ATOM 1397 N N . TRP A 1 175 ? 15.821 -11.446 -0.279 1.00 97.25 175 TRP A N 1
ATOM 1398 C CA . TRP A 1 175 ? 15.212 -11.355 -1.611 1.00 97.25 175 TRP A CA 1
ATOM 1399 C C . TRP A 1 175 ? 15.048 -9.917 -2.105 1.00 97.25 175 TRP A C 1
ATOM 1401 O O . TRP A 1 175 ? 15.288 -9.650 -3.276 1.00 97.25 175 TRP A O 1
ATOM 1411 N N . VAL A 1 176 ? 14.705 -8.974 -1.224 1.00 97.69 176 VAL A N 1
ATOM 1412 C CA . VAL A 1 176 ? 14.572 -7.551 -1.579 1.00 97.69 176 VAL A CA 1
ATOM 1413 C C . VAL A 1 176 ? 15.932 -6.972 -1.964 1.00 97.69 176 VAL A C 1
ATOM 1415 O O . VAL A 1 176 ? 16.060 -6.333 -3.007 1.00 97.69 176 VAL A O 1
ATOM 1418 N N . ARG A 1 177 ? 16.967 -7.239 -1.156 1.00 97.12 177 ARG A N 1
ATOM 1419 C CA . ARG A 1 177 ? 18.333 -6.766 -1.429 1.00 97.12 177 ARG A CA 1
ATOM 1420 C C . ARG A 1 177 ? 18.887 -7.350 -2.731 1.00 97.12 177 ARG A C 1
ATOM 1422 O O . ARG A 1 177 ? 19.460 -6.620 -3.536 1.00 97.12 177 ARG A O 1
ATOM 1429 N N . GLN A 1 178 ? 18.702 -8.654 -2.939 1.00 97.88 178 GLN A N 1
ATOM 1430 C CA . GLN A 1 178 ? 19.181 -9.371 -4.124 1.00 97.88 178 GLN A CA 1
ATOM 1431 C C . GLN A 1 178 ? 18.447 -8.930 -5.393 1.00 97.88 178 GLN A C 1
ATOM 1433 O O . GLN A 1 178 ? 19.103 -8.639 -6.389 1.00 97.88 178 GLN A O 1
ATOM 1438 N N . ALA A 1 179 ? 17.116 -8.806 -5.344 1.00 98.38 179 ALA A N 1
ATOM 1439 C CA . ALA A 1 179 ? 16.330 -8.337 -6.481 1.00 98.38 179 ALA A CA 1
ATOM 1440 C C . ALA A 1 179 ? 16.709 -6.906 -6.872 1.00 98.38 179 ALA A C 1
ATOM 1442 O O . ALA A 1 179 ? 16.892 -6.627 -8.052 1.00 98.38 179 ALA A O 1
ATOM 1443 N N . TYR A 1 180 ? 16.900 -6.005 -5.900 1.00 98.25 180 TYR A N 1
ATOM 1444 C CA . TYR A 1 180 ? 17.345 -4.645 -6.208 1.00 98.25 180 TYR A CA 1
ATOM 1445 C C . TYR A 1 180 ? 18.720 -4.631 -6.876 1.00 98.25 180 TYR A C 1
ATOM 1447 O O . TYR A 1 180 ? 18.903 -3.922 -7.859 1.00 98.25 180 TYR A O 1
ATOM 1455 N N . ARG A 1 181 ? 19.670 -5.443 -6.390 1.00 97.50 181 ARG A N 1
ATOM 1456 C CA . ARG A 1 181 ? 20.987 -5.566 -7.028 1.00 97.50 181 ARG A CA 1
ATOM 1457 C C . ARG A 1 181 ? 20.864 -6.047 -8.475 1.00 97.50 181 ARG A C 1
ATOM 1459 O O . ARG A 1 181 ? 21.368 -5.371 -9.359 1.00 97.50 181 ARG A O 1
ATOM 1466 N N . ALA A 1 182 ? 20.132 -7.135 -8.710 1.00 98.38 182 ALA A N 1
ATOM 1467 C CA . ALA A 1 182 ? 19.929 -7.682 -10.050 1.00 98.38 182 ALA A CA 1
ATOM 1468 C C . ALA A 1 182 ? 19.251 -6.675 -10.999 1.00 98.38 182 ALA A C 1
ATOM 1470 O O . ALA A 1 182 ? 19.637 -6.553 -12.153 1.00 98.38 182 ALA A O 1
ATOM 1471 N N . LEU A 1 183 ? 18.284 -5.889 -10.518 1.00 98.38 183 LEU A N 1
ATOM 1472 C CA . LEU A 1 183 ? 17.644 -4.844 -11.326 1.00 98.38 183 LEU A CA 1
ATOM 1473 C C . LEU A 1 183 ? 18.601 -3.699 -11.689 1.00 98.38 183 LEU A C 1
ATOM 1475 O O . LEU A 1 183 ? 18.478 -3.128 -12.769 1.00 98.38 183 LEU A O 1
ATOM 1479 N N . LEU A 1 184 ? 19.553 -3.365 -10.813 1.00 97.25 184 LEU A N 1
ATOM 1480 C CA . LEU A 1 184 ? 20.613 -2.401 -11.121 1.00 97.25 184 LEU A CA 1
ATOM 1481 C C . LEU A 1 184 ? 21.632 -2.966 -12.119 1.00 97.25 184 LEU A C 1
ATOM 1483 O O . LEU A 1 184 ? 22.144 -2.216 -12.947 1.00 97.25 184 LEU A O 1
ATOM 1487 N N . ASP A 1 185 ? 21.903 -4.269 -12.065 1.00 97.88 185 ASP A N 1
ATOM 1488 C CA . ASP A 1 185 ? 22.731 -4.948 -13.064 1.00 97.88 185 ASP A CA 1
ATOM 1489 C C . ASP A 1 185 ? 22.027 -4.900 -14.439 1.00 97.88 185 ASP A C 1
ATOM 1491 O O . ASP A 1 185 ? 22.635 -4.485 -15.426 1.00 97.88 185 ASP A O 1
ATOM 1495 N N . LEU A 1 186 ? 20.708 -5.144 -14.484 1.00 97.56 186 LEU A N 1
ATOM 1496 C CA . LEU A 1 186 ? 19.882 -5.016 -15.697 1.00 97.56 186 LEU A CA 1
ATOM 1497 C C . LEU A 1 186 ? 19.707 -3.574 -16.203 1.00 97.56 186 LEU A C 1
ATOM 1499 O O . LEU A 1 186 ? 19.518 -3.346 -17.401 1.00 97.56 186 LEU A O 1
ATOM 1503 N N . GLU A 1 187 ? 19.787 -2.573 -15.323 1.00 96.56 187 GLU A N 1
ATOM 1504 C CA . GLU A 1 187 ? 19.873 -1.168 -15.734 1.00 96.56 187 GLU A CA 1
ATOM 1505 C C . GLU A 1 187 ? 21.143 -0.913 -16.564 1.00 96.56 187 GLU A C 1
ATOM 1507 O O . GLU A 1 187 ? 21.117 -0.088 -17.481 1.00 96.56 187 GLU A O 1
ATOM 1512 N N . ILE A 1 188 ? 22.245 -1.616 -16.303 1.00 94.88 188 ILE A N 1
ATOM 1513 C CA . ILE A 1 188 ? 23.504 -1.469 -17.047 1.00 94.88 188 ILE A CA 1
ATOM 1514 C C . ILE A 1 188 ? 23.504 -2.385 -18.275 1.00 94.88 188 ILE A C 1
ATOM 1516 O O . ILE A 1 188 ? 23.698 -1.899 -19.393 1.00 94.88 188 ILE A O 1
ATOM 1520 N N . ASN A 1 189 ? 23.226 -3.672 -18.074 1.00 95.50 189 ASN A N 1
ATOM 1521 C CA . ASN A 1 189 ? 23.203 -4.709 -19.098 1.00 95.50 189 ASN A CA 1
ATOM 1522 C C . ASN A 1 189 ? 21.833 -5.421 -19.123 1.00 95.50 189 ASN A C 1
ATOM 1524 O O . ASN A 1 189 ? 21.608 -6.317 -18.314 1.00 95.50 189 ASN A O 1
ATOM 1528 N N . PRO A 1 190 ? 20.920 -5.060 -20.044 1.00 93.06 190 PRO A N 1
ATOM 1529 C CA . PRO A 1 190 ? 19.570 -5.634 -20.103 1.00 93.06 190 PRO A CA 1
ATOM 1530 C C . PRO A 1 190 ? 19.511 -7.151 -20.326 1.00 93.06 190 PRO A C 1
ATOM 1532 O O . PRO A 1 190 ? 18.495 -7.757 -19.984 1.00 93.06 190 PRO A O 1
ATOM 1535 N N . ASP A 1 191 ? 20.584 -7.726 -20.873 1.00 93.50 191 ASP A N 1
ATOM 1536 C CA . ASP A 1 191 ? 20.714 -9.143 -21.227 1.00 93.50 191 ASP A CA 1
ATOM 1537 C C . ASP A 1 191 ? 21.628 -9.895 -20.236 1.00 93.50 191 ASP A C 1
ATOM 1539 O O . ASP A 1 191 ? 22.267 -10.887 -20.578 1.00 93.50 191 ASP A O 1
ATOM 1543 N N . ASP A 1 192 ? 21.762 -9.399 -19.000 1.00 97.75 192 ASP A N 1
ATOM 1544 C CA . ASP A 1 192 ? 22.516 -10.090 -17.952 1.00 97.75 192 ASP A CA 1
ATOM 1545 C C . ASP A 1 192 ? 21.769 -11.350 -17.475 1.00 97.75 192 ASP A C 1
ATOM 1547 O O . ASP A 1 192 ? 20.876 -11.295 -16.622 1.00 97.75 192 ASP A O 1
ATOM 1551 N N . ASP A 1 193 ? 22.165 -12.503 -18.019 1.00 97.81 193 ASP A N 1
ATOM 1552 C CA . ASP A 1 193 ? 21.588 -13.812 -17.698 1.00 97.81 193 ASP A CA 1
ATOM 1553 C C . ASP A 1 193 ? 21.649 -14.149 -16.199 1.00 97.81 193 ASP A C 1
ATOM 1555 O O . ASP A 1 193 ? 20.738 -14.788 -15.666 1.00 97.81 193 ASP A O 1
ATOM 1559 N N . ALA A 1 194 ? 22.694 -13.716 -15.486 1.00 98.38 194 ALA A N 1
ATOM 1560 C CA . ALA A 1 194 ? 22.841 -14.002 -14.061 1.00 98.38 194 ALA A CA 1
ATOM 1561 C C . ALA A 1 194 ? 21.856 -13.175 -13.224 1.00 98.38 194 ALA A C 1
ATOM 1563 O O . ALA A 1 194 ? 21.260 -13.686 -12.265 1.00 98.38 194 ALA A O 1
ATOM 1564 N N . ALA A 1 195 ? 21.647 -11.911 -13.596 1.00 98.38 195 ALA A N 1
ATOM 1565 C CA . ALA A 1 195 ? 20.633 -11.062 -12.987 1.00 98.38 195 ALA A CA 1
ATOM 1566 C C . ALA A 1 195 ? 19.216 -11.593 -13.268 1.00 98.38 195 ALA A C 1
ATOM 1568 O O . ALA A 1 195 ? 18.413 -11.705 -12.337 1.00 98.38 195 ALA A O 1
ATOM 1569 N N . ILE A 1 196 ? 18.931 -12.006 -14.509 1.00 98.38 196 ILE A N 1
ATOM 1570 C CA . ILE A 1 196 ? 17.649 -12.620 -14.900 1.00 98.38 196 ILE A CA 1
ATOM 1571 C C . ILE A 1 196 ? 17.390 -13.900 -14.095 1.00 98.38 196 ILE A C 1
ATOM 1573 O O . ILE A 1 196 ? 16.340 -14.026 -13.461 1.00 98.38 196 ILE A O 1
ATOM 1577 N N . ALA A 1 197 ? 18.361 -14.816 -14.040 1.00 98.50 197 ALA A N 1
ATOM 1578 C CA . ALA A 1 197 ? 18.239 -16.067 -13.294 1.00 98.50 197 ALA A CA 1
ATOM 1579 C C . ALA A 1 197 ? 18.023 -15.829 -11.790 1.00 98.50 197 ALA A C 1
ATOM 1581 O O . ALA A 1 197 ? 17.232 -16.528 -11.152 1.00 98.50 197 ALA A O 1
ATOM 1582 N N . THR A 1 198 ? 18.682 -14.814 -11.220 1.00 98.69 198 THR A N 1
ATOM 1583 C CA . THR A 1 198 ? 18.480 -14.412 -9.820 1.00 98.69 198 THR A CA 1
ATOM 1584 C C . THR A 1 198 ? 17.039 -13.963 -9.580 1.00 98.69 198 THR A C 1
ATOM 1586 O O . THR A 1 198 ? 16.405 -14.406 -8.620 1.00 98.69 198 THR A O 1
ATOM 1589 N N . LEU A 1 199 ? 16.496 -13.110 -10.451 1.00 98.62 199 LEU A N 1
ATOM 1590 C CA . LEU A 1 199 ? 15.119 -12.629 -10.336 1.00 98.62 199 LEU A CA 1
ATOM 1591 C C . LEU A 1 199 ? 14.099 -13.757 -10.521 1.00 98.62 199 LEU A C 1
ATOM 1593 O O . LEU A 1 199 ? 13.117 -13.801 -9.782 1.00 98.62 199 LEU A O 1
ATOM 1597 N N . ASP A 1 200 ? 14.350 -14.701 -11.429 1.00 98.62 200 ASP A N 1
ATOM 1598 C CA . ASP A 1 200 ? 13.491 -15.872 -11.628 1.00 98.62 200 ASP A CA 1
ATOM 1599 C C . ASP A 1 200 ? 13.477 -16.804 -10.421 1.00 98.62 200 ASP A C 1
ATOM 1601 O O . ASP A 1 200 ? 12.405 -17.228 -9.984 1.00 98.62 200 ASP A O 1
ATOM 1605 N N . ALA A 1 201 ? 14.644 -17.076 -9.834 1.00 98.56 201 ALA A N 1
ATOM 1606 C CA . ALA A 1 201 ? 14.741 -17.881 -8.624 1.00 98.56 201 ALA A CA 1
ATOM 1607 C C . ALA A 1 201 ? 13.983 -17.229 -7.457 1.00 98.56 201 ALA A C 1
ATOM 1609 O O . ALA A 1 201 ? 13.204 -17.894 -6.768 1.00 98.56 201 ALA A O 1
ATOM 1610 N N . ILE A 1 202 ? 14.158 -15.916 -7.264 1.00 98.44 202 ILE A N 1
ATOM 1611 C CA . ILE A 1 202 ? 13.449 -15.160 -6.226 1.00 98.44 202 ILE A CA 1
ATOM 1612 C C . ILE A 1 202 ? 11.943 -15.169 -6.490 1.00 98.44 202 ILE A C 1
ATOM 1614 O O . ILE A 1 202 ? 11.173 -15.439 -5.571 1.00 98.44 202 ILE A O 1
ATOM 1618 N N . ARG A 1 203 ? 11.508 -14.907 -7.727 1.00 97.75 203 ARG A N 1
ATOM 1619 C CA . ARG A 1 203 ? 10.090 -14.915 -8.107 1.00 97.75 203 ARG A CA 1
ATOM 1620 C C . ARG A 1 203 ? 9.456 -16.279 -7.870 1.00 97.75 203 ARG A C 1
ATOM 1622 O O . ARG A 1 203 ? 8.412 -16.338 -7.231 1.00 97.75 203 ARG A O 1
ATOM 1629 N N . GLY A 1 204 ? 10.097 -17.360 -8.310 1.00 97.50 204 GLY A N 1
ATOM 1630 C CA . GLY A 1 204 ? 9.605 -18.721 -8.100 1.00 97.50 204 GLY A CA 1
ATOM 1631 C C . GLY A 1 204 ? 9.476 -19.075 -6.617 1.00 97.50 204 GLY A C 1
ATOM 1632 O O . GLY A 1 204 ? 8.438 -19.579 -6.188 1.00 97.50 204 GLY A O 1
ATOM 1633 N N . ALA A 1 205 ? 10.491 -18.751 -5.810 1.00 96.06 205 ALA A N 1
ATOM 1634 C CA . ALA A 1 205 ? 10.452 -18.992 -4.370 1.00 96.06 205 ALA A CA 1
ATOM 1635 C C . ALA A 1 205 ? 9.396 -18.124 -3.657 1.00 96.06 205 ALA A C 1
ATOM 1637 O O . ALA A 1 205 ? 8.685 -18.609 -2.774 1.00 96.06 205 ALA A O 1
ATOM 1638 N N . PHE A 1 206 ? 9.249 -16.862 -4.066 1.00 94.75 206 PHE A N 1
ATOM 1639 C CA . PHE A 1 206 ? 8.239 -15.948 -3.539 1.00 94.75 206 PHE A CA 1
ATOM 1640 C C . PHE A 1 206 ? 6.816 -16.407 -3.887 1.00 94.75 206 PHE A C 1
ATOM 1642 O O . PHE A 1 206 ? 5.941 -16.406 -3.019 1.00 94.75 206 PHE A O 1
ATOM 1649 N N . ASP A 1 207 ? 6.585 -16.850 -5.124 1.00 93.81 207 ASP A N 1
ATOM 1650 C CA . ASP A 1 207 ? 5.296 -17.368 -5.591 1.00 93.81 207 ASP A CA 1
ATOM 1651 C C . ASP A 1 207 ? 4.914 -18.662 -4.860 1.00 93.81 207 ASP A C 1
ATOM 1653 O O . ASP A 1 207 ? 3.766 -18.811 -4.447 1.00 93.81 207 ASP A O 1
ATOM 1657 N N . ALA A 1 208 ? 5.875 -19.561 -4.622 1.00 91.94 208 ALA A N 1
ATOM 1658 C CA . ALA A 1 208 ? 5.645 -20.792 -3.865 1.00 91.94 208 ALA A CA 1
ATOM 1659 C C . ALA A 1 208 ? 5.321 -20.529 -2.383 1.00 91.94 208 ALA A C 1
ATOM 1661 O O . ALA A 1 208 ? 4.485 -21.212 -1.793 1.00 91.94 208 ALA A O 1
ATOM 1662 N N . ALA A 1 209 ? 5.961 -19.526 -1.777 1.00 87.69 209 ALA A N 1
ATOM 1663 C CA . ALA A 1 209 ? 5.750 -19.169 -0.378 1.00 87.69 209 ALA A CA 1
ATOM 1664 C C . ALA A 1 209 ? 4.455 -18.365 -0.143 1.00 87.69 209 ALA A C 1
ATOM 1666 O O . ALA A 1 209 ? 3.849 -18.448 0.928 1.00 87.69 209 ALA A O 1
ATOM 1667 N N . SER A 1 210 ? 4.020 -17.585 -1.138 1.00 83.31 210 SER A N 1
ATOM 1668 C CA . SER A 1 210 ? 2.928 -16.611 -1.003 1.00 83.31 210 SER A CA 1
ATOM 1669 C C . SER A 1 210 ? 1.591 -17.198 -0.520 1.00 83.31 210 SER A C 1
ATOM 1671 O O . SER A 1 210 ? 1.009 -16.596 0.381 1.00 83.31 210 SER A O 1
ATOM 1673 N N . PRO A 1 211 ? 1.083 -18.343 -1.027 1.00 83.56 211 PRO A N 1
ATOM 1674 C CA . PRO A 1 211 ? -0.203 -18.892 -0.586 1.00 83.56 211 PRO A CA 1
ATOM 1675 C C . PRO A 1 211 ? -0.236 -19.242 0.904 1.00 83.56 211 PRO A C 1
ATOM 1677 O O . PRO A 1 211 ? -1.222 -18.959 1.581 1.00 83.56 211 PRO A O 1
ATOM 1680 N N . MET A 1 212 ? 0.860 -19.804 1.425 1.00 75.62 212 MET A N 1
ATOM 1681 C CA . MET A 1 212 ? 0.970 -20.205 2.829 1.00 75.62 212 MET A CA 1
ATOM 1682 C C . MET A 1 212 ? 0.921 -18.987 3.761 1.00 75.62 212 MET A C 1
ATOM 1684 O O . MET A 1 212 ? 0.224 -19.000 4.775 1.00 75.62 212 MET A O 1
ATOM 1688 N N . PHE A 1 213 ? 1.615 -17.908 3.391 1.00 74.50 213 PHE A N 1
ATOM 1689 C CA . PHE A 1 213 ? 1.578 -16.656 4.146 1.00 74.50 213 PHE A CA 1
ATOM 1690 C C . PHE A 1 213 ? 0.263 -15.898 3.969 1.00 74.50 213 PHE A C 1
ATOM 1692 O O . PHE A 1 213 ? -0.206 -15.289 4.926 1.00 74.50 213 PHE A O 1
ATOM 1699 N N . ALA A 1 214 ? -0.340 -15.934 2.778 1.00 77.75 214 ALA A N 1
ATOM 1700 C CA . ALA A 1 214 ? -1.604 -15.262 2.508 1.00 77.75 214 ALA A CA 1
ATOM 1701 C C . ALA A 1 214 ? -2.733 -15.834 3.370 1.00 77.75 214 ALA A C 1
ATOM 1703 O O . ALA A 1 214 ? -3.434 -15.065 4.015 1.00 77.75 214 ALA A O 1
ATOM 1704 N N . ASP A 1 215 ? -2.869 -17.159 3.440 1.00 75.75 215 ASP A N 1
ATOM 1705 C CA . ASP A 1 215 ? -3.895 -17.813 4.260 1.00 75.75 215 ASP A CA 1
ATOM 1706 C C . ASP A 1 215 ? -3.672 -17.561 5.762 1.00 75.75 215 ASP A C 1
ATOM 1708 O O . ASP A 1 215 ? -4.587 -17.127 6.462 1.00 75.75 215 ASP A O 1
ATOM 1712 N N . ALA A 1 216 ? -2.439 -17.730 6.256 1.00 71.62 216 ALA A N 1
ATOM 1713 C CA . ALA A 1 216 ? -2.115 -17.482 7.662 1.00 71.62 216 ALA A CA 1
ATOM 1714 C C . ALA A 1 216 ? -2.344 -16.015 8.072 1.00 71.62 216 ALA A C 1
ATOM 1716 O O . ALA A 1 216 ? -2.967 -15.744 9.100 1.00 71.62 216 ALA A O 1
ATOM 1717 N N . LEU A 1 217 ? -1.882 -15.061 7.256 1.00 78.12 217 LEU A N 1
ATOM 1718 C CA . LEU A 1 217 ? -2.056 -13.635 7.525 1.00 78.12 217 LEU A CA 1
ATOM 1719 C C . LEU A 1 217 ? -3.522 -13.215 7.406 1.00 78.12 217 LEU A C 1
ATOM 1721 O O . LEU A 1 217 ? -3.984 -12.416 8.214 1.00 78.12 217 LEU A O 1
ATOM 1725 N N . GLN A 1 218 ? -4.256 -13.745 6.425 1.00 78.94 218 GLN A N 1
ATOM 1726 C CA . GLN A 1 218 ? -5.675 -13.445 6.256 1.00 78.94 218 GLN A CA 1
ATOM 1727 C C . GLN A 1 218 ? -6.475 -13.910 7.477 1.00 78.94 218 GLN A C 1
ATOM 1729 O O . GLN A 1 218 ? -7.257 -13.130 8.012 1.00 78.94 218 GLN A O 1
ATOM 1734 N N . ARG A 1 219 ? -6.205 -15.117 7.994 1.00 77.62 219 ARG A N 1
ATOM 1735 C CA . ARG A 1 219 ? -6.829 -15.623 9.228 1.00 77.62 219 ARG A CA 1
ATOM 1736 C C . ARG A 1 219 ? -6.519 -14.761 10.447 1.00 77.62 219 ARG A C 1
ATOM 1738 O O . ARG A 1 219 ? -7.433 -14.459 11.213 1.00 77.62 219 ARG A O 1
ATOM 1745 N N . GLU A 1 220 ? -5.268 -14.340 10.626 1.00 81.56 220 GLU A N 1
ATOM 1746 C CA . GLU A 1 220 ? -4.898 -13.435 11.724 1.00 81.56 220 GLU A CA 1
ATOM 1747 C C . GLU A 1 220 ? -5.615 -12.085 11.577 1.00 81.56 220 GLU A C 1
ATOM 1749 O O . GLU A 1 220 ? -6.226 -11.598 12.526 1.00 81.56 220 GLU A O 1
ATOM 1754 N N . VAL A 1 221 ? -5.619 -11.493 10.377 1.00 84.50 221 VAL A N 1
ATOM 1755 C CA . VAL A 1 221 ? -6.310 -10.221 10.101 1.00 84.50 221 VAL A CA 1
ATOM 1756 C C . VAL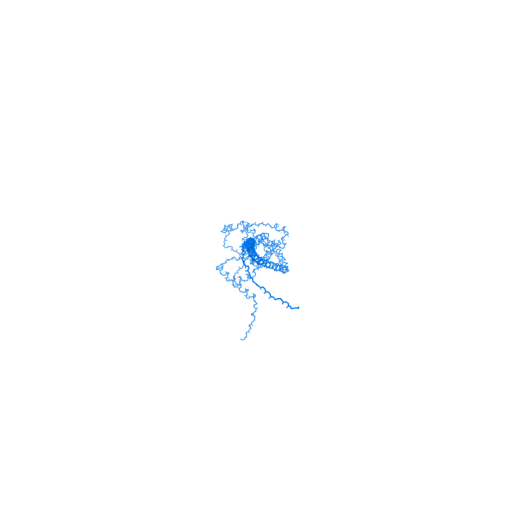 A 1 221 ? -7.808 -10.329 10.371 1.00 84.50 221 VAL A C 1
ATOM 1758 O O . VAL A 1 221 ? -8.379 -9.423 10.981 1.00 84.50 221 VAL A O 1
ATOM 1761 N N . ASP A 1 222 ? -8.449 -11.413 9.945 1.00 85.44 222 ASP A N 1
ATOM 1762 C CA . ASP A 1 222 ? -9.879 -11.628 10.156 1.00 85.44 222 ASP A CA 1
ATOM 1763 C C . ASP A 1 222 ? -10.199 -11.841 11.640 1.00 85.44 222 ASP A C 1
ATOM 1765 O O . ASP A 1 222 ? -11.146 -11.240 12.149 1.00 85.44 222 ASP A O 1
ATOM 1769 N N . THR A 1 223 ? -9.353 -12.582 12.363 1.00 89.38 223 THR A N 1
ATOM 1770 C CA . THR A 1 223 ? -9.460 -12.754 13.822 1.00 89.38 223 THR A CA 1
ATOM 1771 C C . THR A 1 223 ? -9.351 -11.409 14.538 1.00 89.38 223 THR A C 1
ATOM 1773 O O . THR A 1 223 ? -10.234 -11.042 15.311 1.00 89.38 223 THR A O 1
ATOM 1776 N N . ARG A 1 224 ? -8.335 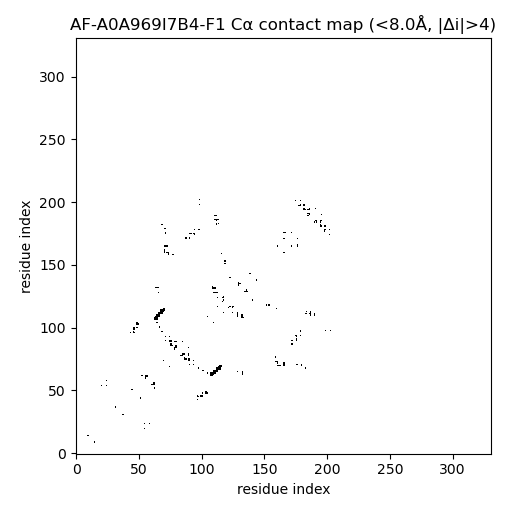-10.599 14.213 1.00 86.19 224 ARG A N 1
ATOM 1777 C CA . ARG A 1 224 ? -8.147 -9.260 14.799 1.00 86.19 224 ARG A CA 1
ATOM 1778 C C . ARG A 1 224 ? -9.279 -8.302 14.464 1.00 86.19 224 ARG A C 1
ATOM 1780 O O . ARG A 1 224 ? -9.677 -7.496 15.304 1.00 86.19 224 ARG A O 1
ATOM 1787 N N . ARG A 1 225 ? -9.822 -8.371 13.247 1.00 89.19 225 ARG A N 1
ATOM 1788 C CA . ARG A 1 225 ? -10.998 -7.581 12.860 1.00 89.19 225 ARG A CA 1
ATOM 1789 C C . ARG A 1 225 ? -12.228 -7.985 13.663 1.00 89.19 225 ARG A C 1
ATOM 1791 O O . ARG A 1 225 ? -12.957 -7.095 14.097 1.00 89.19 225 ARG A O 1
ATOM 1798 N N . ALA A 1 226 ? -12.438 -9.281 13.881 1.00 89.81 226 ALA A N 1
ATOM 1799 C CA . ALA A 1 226 ? -13.531 -9.781 14.706 1.00 89.81 226 ALA A CA 1
ATOM 1800 C C . ALA A 1 226 ? -13.380 -9.342 16.175 1.00 89.81 226 ALA A C 1
ATOM 1802 O O . ALA A 1 226 ? -14.331 -8.809 16.745 1.00 89.81 226 ALA A O 1
ATOM 1803 N N . GLU A 1 227 ? -12.181 -9.463 16.757 1.00 92.00 227 GLU A N 1
ATOM 1804 C CA . GLU A 1 227 ? -11.868 -8.975 18.110 1.00 92.00 227 GLU A CA 1
ATOM 1805 C C . GLU A 1 227 ? -12.130 -7.468 18.247 1.00 92.00 227 GLU A C 1
ATOM 1807 O O . GLU A 1 227 ? -12.800 -7.026 19.182 1.00 92.00 227 GLU A O 1
ATOM 1812 N N . LEU A 1 228 ? -11.655 -6.666 17.287 1.00 93.56 228 LEU A N 1
ATOM 1813 C CA . LEU A 1 228 ? -11.852 -5.218 17.294 1.00 93.56 228 LEU A CA 1
ATOM 1814 C C . LEU A 1 228 ? -13.333 -4.838 17.146 1.00 93.56 228 LEU A C 1
ATOM 1816 O O . LEU A 1 228 ? -13.795 -3.892 17.785 1.00 93.56 228 LEU A O 1
ATOM 1820 N N . ALA A 1 229 ? -14.085 -5.558 16.311 1.00 93.56 229 ALA A N 1
ATOM 1821 C CA . ALA A 1 229 ? -15.521 -5.353 16.160 1.00 93.56 229 ALA A CA 1
ATOM 1822 C C . ALA A 1 229 ? -16.275 -5.681 17.459 1.00 93.56 229 ALA A C 1
ATOM 1824 O O . ALA A 1 229 ? -17.114 -4.887 17.889 1.00 93.56 229 ALA A O 1
ATOM 1825 N N . ALA A 1 230 ? -15.930 -6.789 18.121 1.00 94.00 230 ALA A N 1
ATOM 1826 C CA . ALA A 1 230 ? -16.505 -7.175 19.407 1.00 94.00 230 ALA A CA 1
ATOM 1827 C C . ALA A 1 230 ? -16.195 -6.143 20.505 1.00 94.00 230 ALA A C 1
ATOM 1829 O O . ALA A 1 230 ? -17.100 -5.707 21.215 1.00 94.00 230 ALA A O 1
ATOM 1830 N N . ALA A 1 231 ? -14.946 -5.675 20.593 1.00 92.75 231 ALA A N 1
ATOM 1831 C CA . ALA A 1 231 ? -14.550 -4.641 21.546 1.00 92.75 231 ALA A CA 1
ATOM 1832 C C . ALA A 1 231 ? -15.305 -3.320 21.315 1.00 92.75 231 ALA A C 1
ATOM 1834 O O . ALA A 1 231 ? -15.759 -2.683 22.264 1.00 92.75 231 ALA A O 1
ATOM 1835 N N . ARG A 1 232 ? -15.499 -2.912 20.053 1.00 94.81 232 ARG A N 1
ATOM 1836 C CA . ARG A 1 232 ? -16.294 -1.719 19.715 1.00 94.81 232 ARG A CA 1
ATOM 1837 C C . ARG A 1 232 ? -17.761 -1.865 20.117 1.00 94.81 232 ARG A C 1
ATOM 1839 O O . ARG A 1 232 ? -18.343 -0.901 20.610 1.00 94.81 232 ARG A O 1
ATOM 1846 N N . ALA A 1 233 ? -18.344 -3.047 19.927 1.00 95.12 233 ALA A N 1
ATOM 1847 C CA . ALA A 1 233 ? -19.711 -3.327 20.352 1.00 95.12 233 ALA A CA 1
ATOM 1848 C C . ALA A 1 233 ? -19.855 -3.267 21.884 1.00 95.12 233 ALA A C 1
ATOM 1850 O O . ALA A 1 233 ? -20.792 -2.642 22.377 1.00 95.12 233 ALA A O 1
ATOM 1851 N N . ASP A 1 234 ? -18.902 -3.831 22.634 1.00 95.38 234 ASP A N 1
ATOM 1852 C CA . ASP A 1 234 ? -18.877 -3.754 24.103 1.00 95.38 234 ASP A CA 1
ATOM 1853 C C . ASP A 1 234 ? -18.755 -2.305 24.600 1.00 95.38 234 ASP A C 1
ATOM 1855 O O . ASP A 1 234 ? -19.519 -1.874 25.466 1.00 95.38 234 ASP A O 1
ATOM 1859 N N . VAL A 1 235 ? -17.865 -1.507 23.999 1.00 96.38 235 VAL A N 1
ATOM 1860 C CA . VAL A 1 235 ? -17.731 -0.076 24.322 1.00 96.38 235 VAL A CA 1
ATOM 1861 C C . VAL A 1 235 ? -19.037 0.678 24.056 1.00 96.38 235 VAL A C 1
ATOM 1863 O O . VAL A 1 235 ? -19.462 1.476 24.892 1.00 96.38 235 VAL A O 1
ATOM 1866 N N . ALA A 1 236 ? -19.716 0.411 22.937 1.00 95.94 236 ALA A N 1
ATOM 1867 C CA . ALA A 1 236 ? -21.001 1.036 22.624 1.00 95.94 236 ALA A CA 1
ATOM 1868 C C . ALA A 1 236 ? -22.114 0.622 23.610 1.00 95.94 236 ALA A C 1
ATOM 1870 O O . ALA A 1 236 ? -22.905 1.465 24.051 1.00 95.94 236 ALA A O 1
ATOM 1871 N N . ALA A 1 237 ? -22.155 -0.654 24.003 1.00 96.12 237 ALA A N 1
ATOM 1872 C CA . ALA A 1 237 ? -23.099 -1.162 24.995 1.00 96.12 237 ALA A CA 1
ATOM 1873 C C . ALA A 1 237 ? -22.862 -0.521 26.371 1.00 96.12 237 ALA A C 1
ATOM 1875 O O . ALA A 1 237 ? -23.802 -0.031 27.002 1.00 96.12 237 ALA A O 1
ATOM 1876 N N . LYS A 1 238 ? -21.600 -0.432 26.805 1.00 95.94 238 LY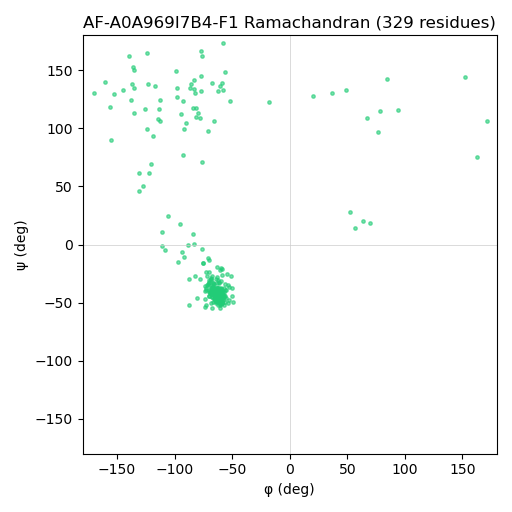S A N 1
ATOM 1877 C CA . LYS A 1 238 ? -21.210 0.243 28.051 1.00 95.94 238 LYS A CA 1
ATOM 1878 C C . LYS A 1 238 ? -21.548 1.729 28.028 1.00 95.94 238 LYS A C 1
ATOM 1880 O O . LYS A 1 238 ? -22.115 2.222 28.997 1.00 95.94 238 LYS A O 1
ATOM 1885 N N . ALA A 1 239 ? -21.293 2.428 26.923 1.00 96.94 239 ALA A N 1
ATOM 1886 C CA . ALA A 1 239 ? -21.672 3.833 26.771 1.00 96.94 239 ALA A CA 1
ATOM 1887 C C . ALA A 1 239 ? -23.194 4.035 26.885 1.00 96.94 239 ALA A C 1
ATOM 1889 O O . ALA A 1 239 ? -23.653 4.994 27.504 1.00 96.94 239 ALA A O 1
ATOM 1890 N N . THR A 1 240 ? -23.985 3.109 26.338 1.00 97.00 240 THR A N 1
ATOM 1891 C CA . THR A 1 240 ? -25.449 3.119 26.480 1.00 97.00 240 THR A CA 1
ATOM 1892 C C . THR A 1 240 ? -25.868 2.869 27.929 1.00 97.00 240 THR A C 1
ATOM 1894 O O . THR A 1 240 ? -26.730 3.574 28.451 1.00 97.00 240 THR A O 1
ATOM 1897 N N . ARG A 1 241 ? -25.222 1.917 28.617 1.00 97.06 241 ARG A N 1
ATOM 1898 C CA . ARG A 1 241 ? -25.498 1.635 30.031 1.00 97.06 241 ARG A CA 1
ATOM 1899 C C . ARG A 1 241 ? -25.148 2.813 30.937 1.00 97.06 241 ARG A C 1
ATOM 1901 O O . ARG A 1 241 ? -25.923 3.090 31.844 1.00 97.06 241 ARG A O 1
ATOM 1908 N N . ILE A 1 242 ? -24.038 3.507 30.678 1.00 97.31 242 ILE A N 1
ATOM 1909 C CA . ILE A 1 242 ? -23.649 4.725 31.405 1.00 97.31 242 ILE A CA 1
ATOM 1910 C C . ILE A 1 242 ? -24.741 5.789 31.267 1.00 97.31 242 ILE A C 1
ATOM 1912 O O . ILE A 1 242 ? -25.246 6.255 32.280 1.00 97.31 242 ILE A O 1
ATOM 1916 N N . LYS A 1 243 ? -25.204 6.078 30.042 1.00 97.06 243 LYS A N 1
ATOM 1917 C CA . LYS A 1 243 ? -26.304 7.035 29.825 1.00 97.06 243 LYS A CA 1
ATOM 1918 C C . LYS A 1 243 ? -27.579 6.654 30.577 1.00 97.06 243 LYS A C 1
ATOM 1920 O O . LYS A 1 243 ? -28.248 7.526 31.118 1.00 97.06 243 LYS A O 1
ATOM 1925 N N . GLN A 1 244 ? -27.923 5.365 30.609 1.00 96.56 244 GLN A N 1
ATOM 1926 C CA . GLN A 1 244 ? -29.088 4.905 31.364 1.00 96.56 244 GLN A CA 1
ATOM 1927 C C . GLN A 1 244 ? -28.894 5.101 32.871 1.00 96.56 244 GLN A C 1
ATOM 1929 O O . GLN A 1 244 ? -29.803 5.574 33.541 1.00 96.56 244 GLN A O 1
ATOM 1934 N N . LEU A 1 245 ? -27.711 4.775 33.398 1.00 96.25 245 LEU A N 1
ATOM 1935 C CA . LEU A 1 245 ? -27.394 4.991 34.808 1.00 96.25 245 LEU A CA 1
ATOM 1936 C C . LEU A 1 245 ? -27.442 6.478 35.181 1.00 96.25 245 LEU A C 1
ATOM 1938 O O . LEU A 1 245 ? -27.940 6.794 36.254 1.00 96.25 245 LEU A O 1
ATOM 1942 N N . ASP A 1 246 ? -27.009 7.385 34.302 1.00 97.12 246 ASP A N 1
ATOM 1943 C CA . ASP A 1 246 ? -27.124 8.833 34.533 1.00 97.12 246 ASP A CA 1
ATOM 1944 C C . ASP A 1 246 ? -28.594 9.277 34.652 1.00 97.12 246 ASP A C 1
ATOM 1946 O O . ASP A 1 246 ? -28.940 10.069 35.532 1.00 97.12 246 ASP A O 1
ATOM 1950 N N . VAL A 1 247 ? -29.479 8.730 33.807 1.00 97.19 247 VAL A N 1
ATOM 1951 C CA . VAL A 1 247 ? -30.932 8.970 33.887 1.00 97.19 247 VAL A CA 1
ATOM 1952 C C . VAL A 1 247 ? -31.511 8.409 35.187 1.00 97.19 247 VAL A C 1
ATOM 1954 O O . VAL A 1 247 ? -32.269 9.104 35.866 1.00 97.19 247 VAL A O 1
ATOM 1957 N N . ASP A 1 248 ? -31.137 7.185 35.558 1.00 95.94 248 ASP A N 1
ATOM 1958 C CA . ASP A 1 248 ? -31.614 6.529 36.779 1.00 95.94 248 ASP A CA 1
ATOM 1959 C C . ASP A 1 248 ? -31.165 7.310 38.032 1.00 95.94 248 ASP A C 1
ATOM 1961 O O . ASP A 1 248 ? -31.969 7.561 38.932 1.00 95.94 248 ASP A O 1
ATOM 1965 N N . VAL A 1 249 ? -29.904 7.761 38.077 1.00 97.44 249 VAL A N 1
ATOM 1966 C CA . VAL A 1 249 ? -29.350 8.583 39.169 1.00 97.44 249 VAL A CA 1
ATOM 1967 C C . VAL A 1 249 ? -30.077 9.923 39.274 1.00 97.44 249 VAL A C 1
ATOM 1969 O O . VAL A 1 249 ? -30.444 10.330 40.379 1.00 97.44 249 VAL A O 1
ATOM 1972 N N . ALA A 1 250 ? -30.345 10.595 38.151 1.00 96.44 250 ALA A N 1
ATOM 1973 C CA . ALA A 1 250 ? -31.128 11.830 38.147 1.00 96.44 250 ALA A CA 1
ATOM 1974 C C . ALA A 1 250 ? -32.567 11.602 38.655 1.00 96.44 250 ALA A C 1
ATOM 1976 O O . ALA A 1 250 ? -33.088 12.403 39.438 1.00 96.44 250 ALA A O 1
ATOM 1977 N N . GLY A 1 251 ? -33.192 10.487 38.261 1.00 96.81 251 GLY A N 1
ATOM 1978 C CA . GLY A 1 251 ? -34.519 10.081 38.727 1.00 96.81 251 GLY A CA 1
ATOM 1979 C C . GLY A 1 251 ? -34.567 9.843 40.237 1.00 96.81 251 GLY A C 1
ATOM 1980 O O . GLY A 1 251 ? -35.406 10.425 40.929 1.00 96.81 251 GLY A O 1
ATOM 1981 N N . LEU A 1 252 ? -33.621 9.061 40.767 1.00 96.00 252 LEU A N 1
ATOM 1982 C CA . LEU A 1 252 ? -33.484 8.817 42.206 1.00 96.00 252 LEU A CA 1
ATOM 1983 C C . LEU A 1 252 ? -33.225 10.115 42.983 1.00 96.00 252 LEU A C 1
ATOM 1985 O O . LEU A 1 252 ? -33.819 10.320 44.041 1.00 96.00 252 LEU A O 1
ATOM 1989 N N . GLY A 1 253 ? -32.407 11.026 42.445 1.00 97.00 253 GLY A N 1
ATOM 1990 C CA . GLY A 1 253 ? -32.188 12.351 43.031 1.00 97.00 253 GLY A CA 1
ATOM 1991 C C . GLY A 1 253 ? -33.479 13.170 43.151 1.00 97.00 253 GLY A C 1
ATOM 1992 O O . GLY A 1 253 ? -33.731 13.785 44.188 1.00 97.00 253 GLY A O 1
ATOM 1993 N N . SER A 1 254 ? -34.346 13.125 42.133 1.00 96.12 254 SER A N 1
ATOM 1994 C CA . SER A 1 254 ? -35.663 13.777 42.177 1.00 96.12 254 SER A CA 1
ATOM 1995 C C . SER A 1 254 ? -36.598 13.148 43.218 1.00 96.12 254 SER A C 1
ATOM 1997 O O . SER A 1 254 ? -37.316 13.867 43.918 1.00 96.12 254 SER A O 1
ATOM 1999 N N . GLU A 1 255 ? -36.590 11.819 43.365 1.00 96.50 255 GLU A N 1
ATOM 2000 C CA . GLU A 1 255 ? -37.372 11.144 44.408 1.00 96.50 255 GLU A CA 1
ATOM 2001 C C . GLU A 1 255 ? -36.912 11.504 45.819 1.00 96.50 255 GLU A C 1
ATOM 2003 O O . GLU A 1 255 ? -37.754 11.746 46.685 1.00 96.50 255 GLU A O 1
ATOM 2008 N N . ILE A 1 256 ? -35.597 11.541 46.056 1.00 96.50 256 ILE A N 1
ATOM 2009 C CA . ILE A 1 256 ? -35.030 11.931 47.352 1.00 96.50 256 ILE A CA 1
ATOM 2010 C C . ILE A 1 256 ? -35.491 13.348 47.707 1.00 96.50 256 ILE A C 1
ATOM 2012 O O . ILE A 1 256 ? -36.060 13.541 48.777 1.00 96.50 256 ILE A O 1
ATOM 2016 N N . ALA A 1 257 ? -35.393 14.301 46.774 1.00 96.38 257 ALA A N 1
ATOM 2017 C CA . ALA A 1 257 ? -35.855 15.672 46.998 1.00 96.38 257 ALA A CA 1
ATOM 2018 C C . ALA A 1 257 ? -37.356 15.754 47.350 1.00 96.38 257 ALA A C 1
ATOM 2020 O O . ALA A 1 257 ? -37.752 16.516 48.234 1.00 96.38 257 ALA A O 1
ATOM 2021 N N . LYS A 1 258 ? -38.208 14.944 46.700 1.00 96.31 258 LYS A N 1
ATOM 2022 C CA . LYS A 1 258 ? -39.643 14.859 47.037 1.00 96.31 258 LYS A CA 1
ATOM 2023 C C . LYS A 1 258 ? -39.869 14.291 48.438 1.00 96.31 258 LYS A C 1
ATOM 2025 O O . LYS A 1 258 ? -40.704 14.813 49.178 1.00 96.31 258 LYS A O 1
ATOM 2030 N N . ARG A 1 259 ? -39.146 13.224 48.800 1.00 95.81 259 ARG A N 1
ATOM 2031 C CA . ARG A 1 259 ? -39.230 12.612 50.135 1.00 95.81 259 ARG A CA 1
ATOM 2032 C C . ARG A 1 259 ? -38.786 13.602 51.214 1.00 95.81 259 ARG A C 1
ATOM 2034 O O . ARG A 1 259 ? -39.505 13.758 52.196 1.00 95.81 259 ARG A O 1
ATOM 2041 N N . ASP A 1 260 ? -37.693 14.329 50.997 1.00 97.06 260 ASP A N 1
ATOM 2042 C CA . ASP A 1 260 ? -37.193 15.343 51.933 1.00 97.06 260 ASP A CA 1
ATOM 2043 C C . ASP A 1 260 ? -38.192 16.491 52.132 1.00 97.06 260 ASP A C 1
ATOM 2045 O O . ASP A 1 260 ? -38.464 16.885 53.269 1.00 97.06 260 ASP A O 1
ATOM 2049 N N . ALA A 1 261 ? -38.816 16.976 51.052 1.00 95.94 261 ALA A N 1
ATOM 2050 C CA . ALA A 1 261 ? -39.872 17.984 51.136 1.00 95.94 261 ALA A CA 1
ATOM 2051 C C . ALA A 1 261 ? -41.089 17.482 51.937 1.00 95.94 261 ALA A C 1
ATOM 2053 O O . ALA A 1 261 ? -41.609 18.199 52.793 1.00 95.94 261 ALA A O 1
ATOM 2054 N N . SER A 1 262 ? -41.514 16.233 51.711 1.00 96.75 262 SER A N 1
ATOM 2055 C CA . SER A 1 262 ? -42.614 15.619 52.465 1.00 96.75 262 SER A CA 1
ATOM 2056 C C . SER A 1 262 ? -42.274 15.456 53.947 1.00 96.75 262 SER A C 1
ATOM 2058 O O . SER A 1 262 ? -43.120 15.728 54.798 1.00 96.75 262 SER A O 1
ATOM 2060 N N . ILE A 1 263 ? -41.048 15.033 54.272 1.00 96.31 263 ILE A N 1
ATOM 2061 C CA . ILE A 1 263 ? -40.570 14.927 55.657 1.00 96.31 263 ILE A CA 1
ATOM 2062 C C . ILE A 1 263 ? -40.567 16.307 56.322 1.00 96.31 263 ILE A C 1
ATOM 2064 O O . ILE A 1 263 ? -41.012 16.430 57.463 1.00 96.31 263 ILE A O 1
ATOM 2068 N N . GLY A 1 264 ? -40.105 17.346 55.621 1.00 95.94 264 GLY A N 1
ATOM 2069 C CA . GLY A 1 264 ? -40.149 18.727 56.103 1.00 95.94 264 GLY A CA 1
ATOM 2070 C C . GLY A 1 264 ? -41.574 19.195 56.414 1.00 95.94 264 GLY A C 1
ATOM 2071 O O . GLY A 1 264 ? -41.819 19.724 57.498 1.00 95.94 264 GLY A O 1
ATOM 2072 N N . GLY A 1 265 ? -42.524 18.929 55.512 1.00 96.12 265 GLY A N 1
ATOM 2073 C CA . GLY A 1 265 ? -43.941 19.248 55.711 1.00 96.12 265 GLY A CA 1
ATOM 2074 C C . GLY A 1 265 ? -44.557 18.525 56.912 1.00 96.12 265 GLY A C 1
ATOM 2075 O O . GLY A 1 265 ? -45.179 19.161 57.759 1.00 96.12 265 GLY A O 1
ATOM 2076 N N . LEU A 1 266 ? -44.319 17.215 57.039 1.00 95.31 266 LEU A N 1
ATOM 2077 C CA . LEU A 1 266 ? -44.809 16.424 58.174 1.00 95.31 266 LEU A CA 1
ATOM 2078 C C . LEU A 1 266 ? -44.221 16.902 59.509 1.00 95.31 266 LEU A C 1
ATOM 2080 O O . LEU A 1 266 ? -44.941 16.982 60.500 1.00 95.31 266 LEU A O 1
ATOM 2084 N N . LYS A 1 267 ? -42.933 17.268 59.546 1.00 96.81 267 LYS A N 1
ATOM 2085 C CA . LYS A 1 267 ? -42.305 17.847 60.747 1.00 96.81 267 LYS A CA 1
ATOM 2086 C C . LYS A 1 267 ? -42.949 19.175 61.149 1.00 96.81 267 LYS A C 1
ATOM 2088 O O . LYS A 1 267 ? -43.183 19.389 62.335 1.00 96.81 267 LYS A O 1
ATOM 2093 N N . ALA A 1 268 ? -43.251 20.042 60.182 1.00 95.19 268 ALA A N 1
ATOM 2094 C CA . ALA A 1 268 ? -43.942 21.302 60.446 1.00 95.19 268 ALA A CA 1
ATOM 2095 C C . ALA A 1 268 ? -45.371 21.073 60.969 1.00 95.19 268 ALA A C 1
ATOM 2097 O O . ALA A 1 268 ? -45.812 21.763 61.885 1.00 95.19 268 ALA A O 1
ATOM 2098 N N . GLU A 1 269 ? -46.081 20.075 60.433 1.00 95.94 269 GLU A N 1
ATOM 2099 C CA . GLU A 1 269 ? -47.418 19.713 60.911 1.00 95.94 269 GLU A CA 1
ATOM 2100 C C . GLU A 1 269 ? -47.391 19.165 62.346 1.00 95.94 269 GLU A C 1
ATOM 2102 O O . GLU A 1 269 ? -48.242 19.539 63.154 1.00 95.94 269 GLU A O 1
ATOM 2107 N N . ILE A 1 270 ? -46.405 18.324 62.681 1.00 95.56 270 ILE A N 1
ATOM 2108 C CA . ILE A 1 270 ? -46.193 17.836 64.052 1.00 95.56 270 ILE A CA 1
ATOM 2109 C C . ILE A 1 270 ? -45.955 19.017 64.998 1.00 95.56 270 ILE A C 1
ATOM 2111 O O . ILE A 1 270 ? -46.682 19.147 65.978 1.00 95.56 270 ILE A O 1
ATOM 2115 N N . ALA A 1 271 ? -45.039 19.929 64.661 1.00 95.50 271 ALA A N 1
ATOM 2116 C CA . ALA A 1 271 ? -44.762 21.105 65.487 1.00 95.50 271 ALA A CA 1
ATOM 2117 C C . ALA A 1 271 ? -46.018 21.969 65.723 1.00 95.50 271 ALA A C 1
ATOM 2119 O O . ALA A 1 271 ? -46.302 22.367 66.850 1.00 95.50 271 ALA A O 1
ATOM 2120 N N . ALA A 1 272 ? -46.828 22.200 64.683 1.00 94.62 272 ALA A N 1
ATOM 2121 C CA . ALA A 1 272 ? -48.075 22.955 64.806 1.00 94.62 272 ALA A CA 1
ATOM 2122 C C . ALA A 1 272 ? -49.133 22.239 65.670 1.00 94.62 272 ALA A C 1
ATOM 2124 O O . ALA A 1 272 ? -49.940 22.887 66.344 1.00 94.62 272 ALA A O 1
ATOM 2125 N N . ARG A 1 273 ? -49.174 20.900 65.641 1.00 94.50 273 ARG A N 1
ATOM 2126 C CA . ARG A 1 273 ? -50.048 20.107 66.520 1.00 94.50 273 ARG A CA 1
ATOM 2127 C C . ARG A 1 273 ? -49.578 20.164 67.969 1.00 94.50 273 ARG A C 1
ATOM 2129 O O . ARG A 1 273 ? -50.426 20.325 68.842 1.00 94.50 273 ARG A O 1
ATOM 2136 N N . ASP A 1 274 ? -48.273 20.096 68.207 1.00 95.38 274 ASP A N 1
ATOM 2137 C CA . ASP A 1 274 ? -47.687 20.198 69.545 1.00 95.38 274 ASP A CA 1
ATOM 2138 C C . ASP A 1 274 ? -47.976 21.572 70.176 1.00 95.38 274 ASP A C 1
ATOM 2140 O O . ASP A 1 274 ? -48.393 21.641 71.331 1.00 95.38 274 ASP A O 1
ATOM 2144 N N . GLU A 1 275 ? -47.883 22.667 69.409 1.00 94.75 275 GLU A N 1
ATOM 2145 C CA . GLU A 1 275 ? -48.283 24.008 69.872 1.00 94.75 275 GLU A CA 1
ATOM 2146 C C . GLU A 1 275 ? -49.772 24.085 70.246 1.00 94.75 275 GLU A C 1
ATOM 2148 O O . GLU A 1 275 ? -50.135 24.638 71.288 1.00 94.75 275 GLU A O 1
ATOM 2153 N N . LYS A 1 276 ? -50.657 23.505 69.421 1.00 94.12 276 LYS A N 1
ATOM 2154 C CA . LYS A 1 276 ? -52.099 23.446 69.719 1.00 94.12 276 LYS A CA 1
ATOM 2155 C C . LYS A 1 276 ? -52.399 22.608 70.957 1.00 94.12 276 LYS A C 1
ATOM 2157 O O . LYS A 1 276 ? -53.273 22.991 71.734 1.00 94.12 276 LYS A O 1
ATOM 2162 N N . LEU A 1 277 ? -51.706 21.483 71.135 1.00 93.94 277 LEU A N 1
ATOM 2163 C CA . LEU A 1 277 ? -51.826 20.645 72.328 1.00 93.94 277 LEU A CA 1
ATOM 2164 C C . LEU A 1 277 ? -51.397 21.423 73.570 1.00 93.94 277 LEU A C 1
ATOM 2166 O O . LEU A 1 277 ? -52.182 21.506 74.510 1.00 93.94 277 LEU A O 1
ATOM 2170 N N . ALA A 1 278 ? -50.239 22.085 73.538 1.00 93.19 278 ALA A N 1
ATOM 2171 C CA . ALA A 1 278 ? -49.763 22.914 74.644 1.00 93.19 278 ALA A CA 1
ATOM 2172 C C . ALA A 1 278 ? -50.751 24.046 74.993 1.00 93.19 278 ALA A C 1
ATOM 2174 O O . ALA A 1 278 ? -51.037 24.298 76.167 1.00 93.19 278 ALA A O 1
ATOM 2175 N N . PHE A 1 279 ? -51.331 24.705 73.983 1.00 92.69 279 PHE A N 1
ATOM 2176 C CA . PHE A 1 279 ? -52.376 25.712 74.190 1.00 92.69 279 PHE A CA 1
ATOM 2177 C C . PHE A 1 279 ? -53.648 25.114 74.820 1.00 92.69 279 PHE A C 1
ATOM 2179 O O . PHE A 1 279 ? -54.222 25.685 75.755 1.00 92.69 279 PHE A O 1
ATOM 2186 N N . GLY A 1 280 ? -54.085 23.953 74.326 1.00 92.25 280 GLY A N 1
ATOM 2187 C CA . GLY A 1 280 ? -55.232 23.220 74.858 1.00 92.25 280 GLY A CA 1
ATOM 2188 C C . GLY A 1 280 ? -55.027 22.801 76.314 1.00 92.25 280 GLY A C 1
ATOM 2189 O O . GLY A 1 280 ? -55.891 23.056 77.152 1.00 92.25 280 GLY A O 1
ATOM 2190 N N . GLU A 1 281 ? -53.864 22.240 76.643 1.00 93.94 281 GLU A N 1
ATOM 2191 C CA . GLU A 1 281 ? -53.469 21.880 78.008 1.00 93.94 281 GLU A CA 1
ATOM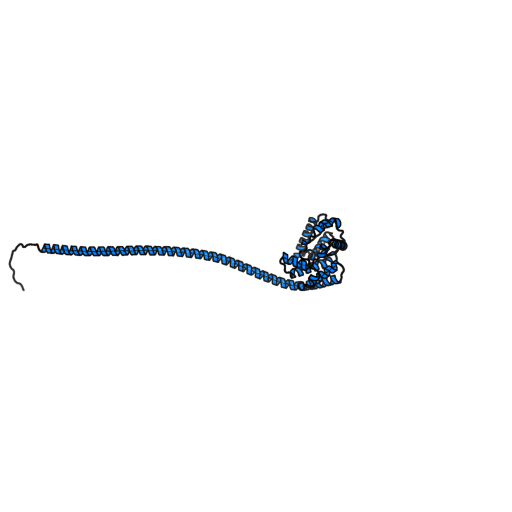 2192 C C . GLU A 1 281 ? -53.455 23.097 78.941 1.00 93.94 281 GLU A C 1
ATOM 2194 O O . GLU A 1 281 ? -53.999 23.039 80.048 1.00 93.94 281 GLU A O 1
ATOM 2199 N N . GLY A 1 282 ? -52.908 24.229 78.483 1.00 92.94 282 GLY A N 1
ATOM 2200 C CA . GLY A 1 282 ? -52.944 25.495 79.219 1.00 92.94 282 GLY A CA 1
ATOM 2201 C C . GLY A 1 282 ? -54.372 25.969 79.506 1.00 92.94 282 GLY A C 1
ATOM 2202 O O . GLY A 1 282 ? -54.686 26.357 80.634 1.00 92.94 282 GLY A O 1
ATOM 2203 N N . THR A 1 283 ? -55.261 25.868 78.516 1.00 94.31 283 THR A N 1
ATOM 2204 C CA . THR A 1 283 ? -56.681 26.227 78.654 1.00 94.31 283 THR A CA 1
ATOM 2205 C C . THR A 1 283 ? -57.403 25.310 79.642 1.00 94.31 283 THR A C 1
ATOM 2207 O O . THR A 1 283 ? -58.108 25.797 80.525 1.00 94.31 283 THR A O 1
ATOM 2210 N N . ILE A 1 284 ? -57.197 23.991 79.547 1.00 93.75 284 ILE A N 1
ATOM 2211 C CA . ILE A 1 284 ? -57.761 23.006 80.483 1.00 93.75 284 ILE A CA 1
ATOM 2212 C C . ILE A 1 284 ? -57.307 23.310 81.910 1.00 93.75 284 ILE A C 1
ATOM 2214 O O . ILE A 1 284 ? -58.129 23.318 82.828 1.00 93.75 284 ILE A O 1
ATOM 2218 N N . LYS A 1 285 ? -56.018 23.603 82.108 1.00 93.69 285 LYS A N 1
ATOM 2219 C CA . LYS A 1 285 ? -55.473 23.969 83.419 1.00 93.69 285 LYS A CA 1
ATOM 2220 C C . LYS A 1 285 ? -56.132 25.238 83.972 1.00 93.69 285 LYS A C 1
ATOM 2222 O O . LYS A 1 285 ? -56.515 25.258 85.141 1.00 93.69 285 LYS A O 1
ATOM 2227 N N . GLY A 1 286 ? -56.314 26.262 83.136 1.00 92.94 286 GLY A N 1
ATOM 2228 C CA . GLY A 1 286 ? -56.999 27.506 83.504 1.00 92.94 286 GLY A CA 1
ATOM 2229 C C . GLY A 1 286 ? -58.470 27.299 83.879 1.00 92.94 286 GLY A C 1
ATOM 2230 O O . GLY A 1 286 ? -58.903 27.741 84.942 1.00 92.94 286 GLY A O 1
ATOM 2231 N N . LEU A 1 287 ? -59.226 26.565 83.057 1.00 92.12 287 LEU A N 1
ATOM 2232 C CA . LEU A 1 287 ? -60.625 26.222 83.337 1.00 92.12 287 LEU A CA 1
ATOM 2233 C C . LEU A 1 287 ? -60.761 25.368 84.603 1.00 92.12 287 LEU A C 1
ATOM 2235 O O . LEU A 1 287 ? -61.660 25.598 85.407 1.00 92.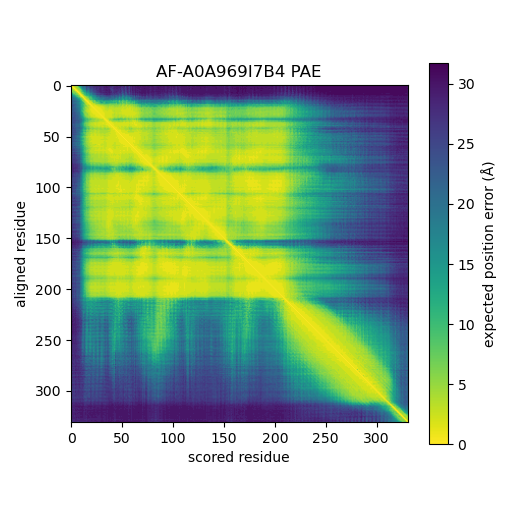12 287 LEU A O 1
ATOM 2239 N N . THR A 1 288 ? -59.846 24.421 84.824 1.00 94.12 288 THR A N 1
ATOM 2240 C CA . THR A 1 288 ? -59.806 23.610 86.051 1.00 94.12 288 THR A CA 1
ATOM 2241 C C . THR A 1 288 ? -59.626 24.496 87.284 1.00 94.12 288 THR A C 1
ATOM 2243 O O . THR A 1 288 ? -60.339 24.323 88.273 1.00 94.12 288 THR A O 1
ATOM 2246 N N . ALA A 1 289 ? -58.730 25.488 87.222 1.00 91.06 289 ALA A N 1
ATOM 2247 C CA . ALA A 1 289 ? -58.548 26.459 88.300 1.00 91.06 289 ALA A CA 1
ATOM 2248 C C . ALA A 1 289 ? -59.814 27.305 88.539 1.00 91.06 289 ALA A C 1
ATOM 2250 O O . ALA A 1 289 ? -60.224 27.458 89.687 1.00 91.06 289 ALA A O 1
ATOM 2251 N N . GLN A 1 290 ? -60.483 27.779 87.479 1.00 92.19 290 GLN A N 1
ATOM 2252 C CA . GLN A 1 290 ? -61.756 28.506 87.596 1.00 92.19 290 GLN A CA 1
ATOM 2253 C C . GLN A 1 290 ? -62.868 27.661 88.223 1.00 92.19 290 GLN A C 1
ATOM 2255 O O . GLN A 1 290 ? -63.545 28.135 89.128 1.00 92.19 290 GLN A O 1
ATOM 2260 N N . VAL A 1 291 ? -63.047 26.411 87.783 1.00 92.88 291 VAL A N 1
ATOM 2261 C CA . VAL A 1 291 ? -64.042 25.493 88.364 1.00 92.88 291 VAL A CA 1
ATOM 2262 C C . VAL A 1 291 ? -63.751 25.251 89.843 1.00 92.88 291 VAL A C 1
ATOM 2264 O O . VAL A 1 291 ? -64.678 25.180 90.647 1.00 92.88 291 VAL A O 1
ATOM 2267 N N . THR A 1 292 ? -62.476 25.138 90.216 1.00 92.06 292 THR A N 1
ATOM 2268 C CA . THR A 1 292 ? -62.070 24.969 91.617 1.00 92.06 292 THR A CA 1
ATOM 2269 C C . THR A 1 292 ? -62.423 26.213 92.437 1.00 92.06 292 THR A C 1
ATOM 2271 O O . THR A 1 292 ? -63.108 26.085 93.447 1.00 92.06 292 THR A O 1
ATOM 2274 N N . ALA A 1 293 ? -62.075 27.410 91.952 1.00 90.75 293 ALA A N 1
ATOM 2275 C CA . ALA A 1 293 ? -62.411 28.676 92.607 1.00 90.75 293 ALA A CA 1
ATOM 2276 C C . ALA A 1 293 ? -63.931 28.889 92.739 1.00 90.75 293 ALA A C 1
ATOM 2278 O O . ALA A 1 293 ? -64.421 29.238 93.808 1.00 90.75 293 ALA A O 1
ATOM 2279 N N . GLN A 1 294 ? -64.704 28.605 91.685 1.00 91.06 294 GLN A N 1
ATOM 2280 C CA . GLN A 1 294 ? -66.168 28.682 91.731 1.00 91.06 294 GLN A CA 1
ATOM 2281 C C . GLN A 1 294 ? -66.769 27.684 92.726 1.00 91.06 294 GLN A C 1
ATOM 2283 O O . GLN A 1 294 ? -67.741 28.003 93.405 1.00 91.06 294 GLN A O 1
ATOM 2288 N N . ARG A 1 295 ? -66.213 26.470 92.838 1.00 92.06 295 ARG A N 1
ATOM 2289 C CA . ARG A 1 295 ? -66.653 25.494 93.849 1.00 92.06 295 ARG A CA 1
ATOM 2290 C C . ARG A 1 295 ? -66.391 25.993 95.268 1.00 92.06 295 ARG A C 1
ATOM 2292 O O . ARG A 1 295 ? -67.252 25.802 96.124 1.00 92.06 295 ARG A O 1
ATOM 2299 N N . GLU A 1 296 ? -65.245 26.623 95.512 1.00 90.44 296 GLU A N 1
ATOM 2300 C CA . GLU A 1 296 ? -64.925 27.251 96.801 1.00 90.44 296 GLU A CA 1
ATOM 2301 C C . GLU A 1 296 ? -65.879 28.412 97.117 1.00 90.44 296 GLU A C 1
ATOM 2303 O O . GLU A 1 296 ? -66.396 28.496 98.230 1.00 90.44 296 GLU A O 1
ATOM 2308 N N . GLU A 1 297 ? -66.188 29.257 96.132 1.00 89.88 297 GLU A N 1
ATOM 2309 C CA . GLU A 1 297 ? -67.139 30.365 96.269 1.00 89.88 297 GLU A CA 1
ATOM 2310 C C . GLU A 1 297 ? -68.569 29.872 96.547 1.00 89.88 297 GLU A C 1
ATOM 2312 O O . GLU A 1 297 ? -69.226 30.351 97.471 1.00 89.88 297 GLU A O 1
ATOM 2317 N N . ILE A 1 298 ? -69.037 28.849 95.821 1.00 88.62 298 ILE A N 1
ATOM 2318 C CA . ILE A 1 298 ? -70.322 28.186 96.091 1.00 88.62 298 ILE A CA 1
ATOM 2319 C C . ILE A 1 298 ? -70.341 27.614 97.513 1.00 88.62 298 ILE A C 1
ATOM 2321 O O . ILE A 1 298 ? -71.342 27.762 98.215 1.00 88.62 298 ILE A O 1
ATOM 2325 N N . ALA A 1 299 ? -69.254 26.976 97.960 1.00 87.50 299 ALA A N 1
ATOM 2326 C CA . ALA A 1 299 ? -69.156 26.443 99.316 1.00 87.50 299 ALA A CA 1
ATOM 2327 C C . ALA A 1 299 ? -69.206 27.556 100.378 1.00 87.50 299 ALA A C 1
ATOM 2329 O O . ALA A 1 299 ? -69.890 27.401 101.393 1.00 87.50 299 ALA A O 1
ATOM 2330 N N . HIS A 1 300 ? -68.545 28.691 100.132 1.00 87.75 300 HIS A N 1
ATOM 2331 C CA . HIS A 1 300 ? -68.604 29.871 100.995 1.00 87.75 300 HIS A CA 1
ATOM 2332 C C . HIS A 1 300 ? -70.028 30.438 101.087 1.00 87.75 300 HIS A C 1
ATOM 2334 O O . HIS A 1 300 ? -70.562 30.590 102.187 1.00 87.75 300 HIS A O 1
ATOM 2340 N N . LEU A 1 301 ? -70.676 30.683 99.944 1.00 85.62 301 LEU A N 1
ATOM 2341 C CA . LEU A 1 301 ? -72.054 31.180 99.882 1.00 85.62 301 LEU A CA 1
ATOM 2342 C C . LEU A 1 301 ? -73.045 30.209 100.544 1.00 85.62 301 LEU A C 1
ATOM 2344 O O . LEU A 1 301 ? -73.954 30.635 101.255 1.00 85.62 301 LEU A O 1
ATOM 2348 N N . ALA A 1 302 ? -72.863 28.896 100.373 1.00 84.25 302 ALA A N 1
ATOM 2349 C CA . ALA A 1 302 ? -73.677 27.884 101.045 1.00 84.25 302 ALA A CA 1
ATOM 2350 C C . ALA A 1 302 ? -73.506 27.918 102.577 1.00 84.25 302 ALA A C 1
ATOM 2352 O O . ALA A 1 302 ? -74.484 27.760 103.319 1.00 84.25 302 ALA A O 1
ATOM 2353 N N . ALA A 1 303 ? -72.286 28.159 103.066 1.00 81.94 303 ALA A N 1
ATOM 2354 C CA . ALA A 1 303 ? -72.018 28.344 104.490 1.00 81.94 303 ALA A CA 1
ATOM 2355 C C . ALA A 1 303 ? -72.652 29.640 105.030 1.00 81.94 303 ALA A C 1
ATOM 2357 O O . ALA A 1 303 ? -73.233 29.627 106.116 1.00 81.94 303 ALA A O 1
ATOM 2358 N N . GLU A 1 304 ? -72.611 30.742 104.276 1.00 81.31 304 GLU A N 1
ATOM 2359 C CA . GLU A 1 304 ? -73.300 31.992 104.631 1.00 81.31 304 GLU A CA 1
ATOM 2360 C C . GLU A 1 304 ? -74.821 31.842 104.663 1.00 81.31 304 GLU A C 1
ATOM 2362 O O . GLU A 1 304 ? -75.451 32.275 105.626 1.00 81.31 304 GLU A O 1
ATOM 2367 N N . LEU A 1 305 ? -75.420 31.184 103.666 1.00 80.31 305 LEU A N 1
ATOM 2368 C CA . LEU A 1 305 ? -76.852 30.867 103.659 1.00 80.31 305 LEU A CA 1
ATOM 2369 C C . LEU A 1 305 ? -77.246 30.008 104.861 1.00 80.31 305 LEU A C 1
ATOM 2371 O O . LEU A 1 305 ? -78.298 30.231 105.457 1.00 80.31 305 LEU A O 1
ATOM 2375 N N . THR A 1 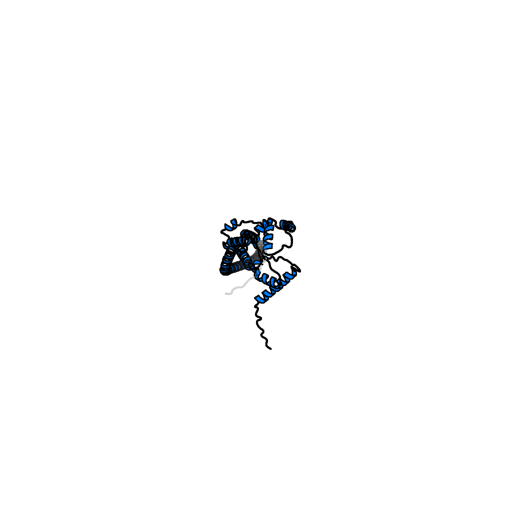306 ? -76.391 29.061 105.252 1.00 79.44 306 THR A N 1
ATOM 2376 C CA . THR A 1 306 ? -76.595 28.259 106.463 1.00 79.44 306 THR A CA 1
ATOM 2377 C C . THR A 1 306 ? -76.578 29.138 107.714 1.00 79.44 306 THR A C 1
ATOM 2379 O O . THR A 1 306 ? -77.508 29.064 108.508 1.00 79.44 306 THR A O 1
ATOM 2382 N N . ARG A 1 307 ? -75.609 30.054 107.851 1.00 78.31 307 ARG A N 1
ATOM 2383 C CA . ARG A 1 307 ? -75.568 31.018 108.967 1.00 78.31 307 ARG A CA 1
ATOM 2384 C C . ARG A 1 307 ? -76.773 31.962 108.986 1.00 78.31 307 ARG A C 1
ATOM 2386 O O . ARG A 1 307 ? -77.318 32.217 110.056 1.00 78.31 307 ARG A O 1
ATOM 2393 N N . MET A 1 308 ? -77.204 32.474 107.830 1.00 73.88 308 MET A N 1
ATOM 2394 C CA . MET A 1 308 ? -78.405 33.313 107.720 1.00 73.88 308 MET A CA 1
ATOM 2395 C C . MET A 1 308 ? -79.665 32.544 108.124 1.00 73.88 308 MET A C 1
ATOM 2397 O O . MET A 1 308 ? -80.487 33.070 108.870 1.00 73.88 308 MET A O 1
ATOM 2401 N N . ARG A 1 309 ? -79.800 31.287 107.683 1.00 73.19 309 ARG A N 1
ATOM 2402 C CA . ARG A 1 309 ? -80.883 30.390 108.105 1.00 73.19 309 ARG A CA 1
ATOM 2403 C C . ARG A 1 309 ? -80.867 30.162 109.615 1.00 73.19 309 ARG A C 1
ATOM 2405 O O . ARG A 1 309 ? -81.913 30.265 110.251 1.00 73.19 309 ARG A O 1
ATOM 2412 N N . ASP A 1 310 ? -79.703 29.891 110.192 1.00 70.38 310 ASP A N 1
ATOM 2413 C CA . ASP A 1 310 ? -79.574 29.628 111.625 1.00 70.38 310 ASP A CA 1
ATOM 2414 C C . ASP A 1 310 ? -79.879 30.896 112.449 1.00 70.38 310 ASP A C 1
ATOM 2416 O O . ASP A 1 310 ? -80.572 30.816 113.465 1.00 70.38 310 ASP A O 1
ATOM 2420 N N . GLY A 1 311 ? -79.489 32.080 111.958 1.00 63.50 311 GLY A N 1
ATOM 2421 C CA . GLY A 1 311 ? -79.842 33.385 112.535 1.00 63.50 311 GLY A CA 1
ATOM 2422 C C . GLY A 1 311 ? -81.335 33.740 112.438 1.00 63.50 311 GLY A C 1
ATOM 2423 O O . GLY A 1 311 ? -81.892 34.317 113.374 1.00 63.50 311 GLY A O 1
ATOM 2424 N N . LEU A 1 312 ? -82.012 33.332 111.359 1.00 57.53 312 LEU A N 1
ATOM 2425 C CA . LEU A 1 312 ? -83.472 33.421 111.222 1.00 57.53 312 LEU A CA 1
ATOM 2426 C C . LEU A 1 312 ? -84.199 32.437 112.157 1.00 57.53 312 LEU A C 1
ATOM 2428 O O . LEU A 1 312 ? -85.264 32.763 112.673 1.00 57.53 312 LEU A O 1
ATOM 2432 N N . SER A 1 313 ? -83.615 31.267 112.449 1.00 54.06 313 SER A N 1
ATOM 2433 C CA . SER A 1 313 ? -84.166 30.335 113.452 1.00 54.06 313 SER A CA 1
ATOM 2434 C C . SER A 1 313 ? -83.986 30.835 114.896 1.00 54.06 313 SER A C 1
ATOM 2436 O O . SER A 1 313 ? -84.807 30.541 115.761 1.00 54.06 313 SER A O 1
ATOM 2438 N N . GLY A 1 314 ? -82.959 31.657 115.149 1.00 48.47 314 GLY A N 1
ATOM 2439 C CA . GLY A 1 314 ? -82.721 32.320 116.436 1.00 48.47 314 GLY A CA 1
ATOM 2440 C C . GLY A 1 314 ? -83.633 33.523 116.719 1.00 48.47 314 GLY A C 1
ATOM 2441 O O . GLY A 1 314 ? -83.564 34.095 117.804 1.00 48.47 314 GLY A O 1
ATOM 2442 N N . THR A 1 315 ? -84.490 33.915 115.769 1.00 46.38 315 THR A N 1
ATOM 2443 C CA . THR A 1 315 ? -85.369 35.096 115.859 1.00 46.38 315 THR A CA 1
ATOM 2444 C C . THR A 1 315 ? -86.831 34.786 115.502 1.00 46.38 315 THR A C 1
ATOM 2446 O O . THR A 1 315 ? -87.490 35.553 114.806 1.00 46.38 315 THR A O 1
ATOM 2449 N N . ALA A 1 316 ? -87.386 33.692 116.036 1.00 36.62 316 ALA A N 1
ATOM 2450 C CA . ALA A 1 316 ? -88.837 33.463 116.073 1.00 36.62 316 ALA A CA 1
ATOM 2451 C C . ALA A 1 316 ? -89.353 33.452 117.534 1.00 36.62 316 ALA A C 1
ATOM 2453 O O . ALA A 1 316 ? -89.068 32.510 118.276 1.00 36.62 316 ALA A O 1
ATOM 2454 N N . PRO A 1 317 ? -90.088 34.492 117.981 1.00 41.47 317 PRO A N 1
ATOM 2455 C CA . PRO A 1 317 ? -90.598 34.604 119.343 1.00 41.47 317 PRO A CA 1
ATOM 2456 C C . PRO A 1 317 ? -91.919 33.846 119.574 1.00 41.47 317 PRO A C 1
ATOM 2458 O O . PRO A 1 317 ? -92.833 33.850 118.755 1.00 41.47 317 PRO A O 1
ATOM 2461 N N . ASN A 1 318 ? -91.979 33.247 120.764 1.00 44.75 318 ASN A N 1
ATOM 2462 C CA . ASN A 1 318 ? -93.120 32.825 121.583 1.00 44.75 318 ASN A CA 1
ATOM 2463 C C . ASN A 1 318 ? -94.494 33.455 121.250 1.00 44.75 318 ASN A C 1
ATOM 2465 O O . ASN A 1 318 ? -94.630 34.660 121.422 1.00 44.75 318 ASN A O 1
ATOM 2469 N N . TYR A 1 319 ? -95.518 32.639 120.933 1.00 38.72 319 TYR A N 1
ATOM 2470 C CA . TYR A 1 319 ? -96.933 32.921 121.250 1.00 38.72 319 TYR A CA 1
ATOM 2471 C C . TYR A 1 319 ? -97.820 31.646 121.319 1.00 38.72 319 TYR A C 1
ATOM 2473 O O . TYR A 1 319 ? -98.037 30.962 120.326 1.00 38.72 319 TYR A O 1
ATOM 2481 N N . ALA A 1 320 ? -98.385 31.433 122.518 1.00 38.66 320 ALA A N 1
ATOM 2482 C CA . ALA A 1 320 ? -99.765 31.007 122.842 1.00 38.66 320 ALA A CA 1
ATOM 2483 C C . ALA A 1 320 ? -100.267 29.540 122.690 1.00 38.66 320 ALA A C 1
ATOM 2485 O O . ALA A 1 320 ? -100.784 29.118 121.664 1.00 38.66 320 ALA A O 1
ATOM 2486 N N . GLN A 1 321 ? -100.243 28.827 123.829 1.00 40.25 321 GLN A N 1
ATOM 2487 C CA . GLN A 1 321 ? -101.376 28.222 124.579 1.00 40.25 321 GLN A CA 1
ATOM 2488 C C . GLN A 1 321 ? -102.750 27.952 123.891 1.00 40.25 321 GLN A C 1
ATOM 2490 O O . GLN A 1 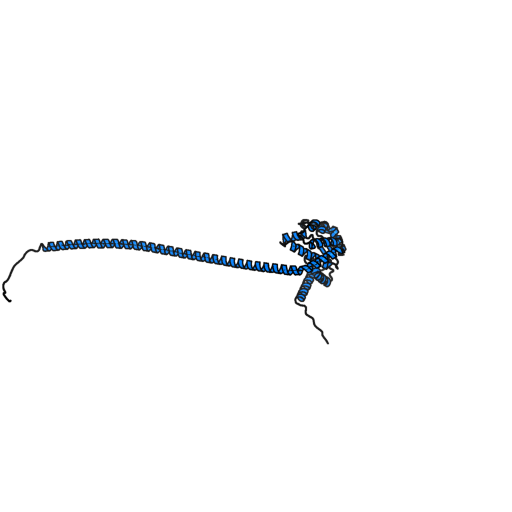321 ? -103.424 28.895 123.491 1.00 40.25 321 GLN A O 1
ATOM 2495 N N . THR A 1 322 ? -103.283 26.711 123.979 1.00 38.31 322 THR A N 1
ATOM 2496 C CA . THR A 1 322 ? -104.468 26.270 124.796 1.00 38.31 322 THR A CA 1
ATOM 2497 C C . THR A 1 322 ? -105.259 25.050 124.247 1.00 38.31 322 THR A C 1
ATOM 2499 O O . THR A 1 322 ? -105.546 24.954 123.060 1.00 38.31 322 THR A O 1
ATOM 2502 N N . SER A 1 323 ? -105.754 24.222 125.194 1.00 36.62 323 SER A N 1
ATOM 2503 C CA . SER A 1 323 ? -106.856 23.217 125.117 1.00 36.62 323 SER A CA 1
ATOM 2504 C C . SER A 1 323 ? -106.498 21.812 124.578 1.00 36.62 323 SER A C 1
ATOM 2506 O O . SER A 1 323 ? -105.710 21.705 123.656 1.00 36.62 323 SER A O 1
ATOM 2508 N N . ARG A 1 324 ? -107.019 20.665 125.050 1.00 38.91 324 ARG A N 1
ATOM 2509 C CA . ARG A 1 324 ? -107.905 20.252 126.162 1.00 38.91 324 ARG A CA 1
ATOM 2510 C C . ARG A 1 324 ? -107.859 18.701 126.218 1.00 38.91 324 ARG A C 1
ATOM 2512 O O . ARG A 1 324 ? -108.027 18.065 125.192 1.00 38.91 324 ARG A O 1
ATOM 2519 N N . ALA A 1 325 ? -107.633 18.148 127.408 1.00 37.84 325 ALA A N 1
ATOM 2520 C CA . ALA A 1 325 ? -108.301 17.010 128.069 1.00 37.84 325 ALA A CA 1
ATOM 2521 C C . ALA A 1 325 ? -108.807 15.733 127.308 1.00 37.84 325 ALA A C 1
ATOM 2523 O O . ALA A 1 325 ? -109.672 15.818 126.447 1.00 37.84 325 ALA A O 1
ATOM 2524 N N . VAL A 1 326 ? -108.414 14.569 127.875 1.00 41.12 326 VAL A N 1
ATOM 2525 C CA . VAL A 1 326 ? -109.107 13.250 128.034 1.00 41.12 326 VAL A CA 1
ATOM 2526 C C . VAL A 1 326 ? -109.204 12.249 126.865 1.00 41.12 326 VAL A C 1
ATOM 2528 O O . VAL A 1 326 ? -109.963 12.458 125.929 1.00 41.12 326 VAL A O 1
ATOM 2531 N N . ALA A 1 327 ? -108.551 11.085 127.044 1.00 43.19 327 ALA A N 1
ATOM 2532 C CA . ALA A 1 327 ? -109.096 9.701 127.020 1.00 43.19 327 ALA A CA 1
ATOM 2533 C C . ALA A 1 327 ? -107.894 8.718 127.062 1.00 43.19 327 ALA A C 1
ATOM 2535 O O . ALA A 1 327 ? -107.036 8.781 126.191 1.00 43.19 327 ALA A O 1
ATOM 2536 N N . ALA A 1 328 ? -107.587 8.024 128.163 1.00 43.19 328 ALA A N 1
ATOM 2537 C CA . ALA A 1 328 ? -108.242 6.834 128.726 1.00 43.19 328 ALA A CA 1
ATOM 2538 C C . ALA A 1 328 ? -108.094 5.563 127.858 1.00 43.19 328 ALA A C 1
ATOM 2540 O O . ALA A 1 328 ? -108.726 5.459 126.815 1.00 43.19 328 ALA A O 1
ATOM 2541 N N . ASP A 1 329 ? -107.271 4.645 128.383 1.00 39.44 329 ASP A N 1
ATOM 2542 C CA . ASP A 1 329 ? -107.369 3.175 128.405 1.00 39.44 329 ASP A CA 1
ATOM 2543 C C . ASP A 1 329 ? -107.674 2.360 127.138 1.00 39.44 329 ASP A C 1
ATOM 2545 O O . ASP A 1 329 ? -108.671 2.557 126.448 1.00 39.44 329 ASP A O 1
ATOM 2549 N N . GLY A 1 330 ? -106.875 1.301 126.957 1.00 39.94 330 GLY A N 1
ATOM 2550 C CA . GLY A 1 330 ? -107.227 0.165 126.108 1.00 39.94 330 GLY A CA 1
ATOM 2551 C C . GLY A 1 330 ? -106.050 -0.722 125.702 1.00 39.94 330 GLY A C 1
ATOM 2552 O O . GLY A 1 330 ? -105.663 -0.662 124.543 1.00 39.94 330 GLY A O 1
ATOM 2553 N N . THR A 1 331 ? -105.565 -1.540 126.654 1.00 49.69 331 THR A N 1
ATOM 2554 C CA . THR A 1 331 ? -104.776 -2.801 126.519 1.00 49.69 331 THR A CA 1
ATOM 2555 C C . THR A 1 331 ? -103.500 -2.829 125.683 1.00 49.69 331 THR A C 1
ATOM 2557 O O . THR A 1 331 ? -103.572 -2.628 124.455 1.00 49.69 331 THR A O 1
#